Protein AF-0000000080757726 (afdb_homodimer)

Structure (mmCIF, N/CA/C/O backbone):
data_AF-0000000080757726-model_v1
#
loop_
_entity.id
_entity.type
_entity.pdbx_description
1 polymer 'VOC domain-containing protein'
#
loop_
_atom_site.group_PDB
_atom_site.id
_atom_site.type_symbol
_atom_site.label_atom_id
_atom_site.label_alt_id
_atom_site.label_comp_id
_atom_site.label_asym_id
_atom_site.label_entity_id
_atom_site.label_seq_id
_atom_site.pdbx_PDB_ins_code
_atom_site.Cartn_x
_atom_site.Cartn_y
_atom_site.Cartn_z
_atom_site.occupancy
_atom_site.B_iso_or_equiv
_atom_site.auth_seq_id
_atom_site.auth_comp_id
_atom_site.auth_asym_id
_atom_site.auth_atom_id
_atom_site.pdbx_PDB_model_num
ATOM 1 N N . MET A 1 1 ? -7.516 -8.219 -17.938 1 86.5 1 MET A N 1
ATOM 2 C CA . MET A 1 1 ? -7.559 -6.996 -17.141 1 86.5 1 MET A CA 1
ATOM 3 C C . MET A 1 1 ? -6.387 -6.938 -16.172 1 86.5 1 MET A C 1
ATOM 5 O O . MET A 1 1 ? -6.027 -7.953 -15.562 1 86.5 1 MET A O 1
ATOM 9 N N . VAL A 1 2 ? -5.602 -5.812 -16.094 1 96.12 2 VAL A N 1
ATOM 10 C CA . VAL A 1 2 ? -4.434 -5.672 -15.227 1 96.12 2 VAL A CA 1
ATOM 11 C C . VAL A 1 2 ? -4.707 -4.625 -14.156 1 96.12 2 VAL A C 1
ATOM 13 O O . VAL A 1 2 ? -5.609 -3.795 -14.305 1 96.12 2 VAL A O 1
ATOM 16 N N . GLY A 1 3 ? -4.043 -4.715 -13.031 1 97.44 3 GLY A N 1
ATOM 17 C CA . GLY A 1 3 ? -4.203 -3.715 -11.984 1 97.44 3 GLY A CA 1
ATOM 18 C C . GLY A 1 3 ? -3.504 -4.09 -10.688 1 97.44 3 GLY A C 1
ATOM 19 O O . GLY A 1 3 ? -2.988 -5.203 -10.555 1 97.44 3 GLY A O 1
ATOM 20 N N . VAL A 1 4 ? -3.424 -3.105 -9.805 1 98.56 4 VAL A N 1
ATOM 21 C CA . VAL A 1 4 ? -2.859 -3.299 -8.477 1 98.56 4 VAL A CA 1
ATOM 22 C C . VAL A 1 4 ? -3.9 -2.943 -7.414 1 98.56 4 VAL A C 1
ATOM 24 O O . VAL A 1 4 ? -4.625 -1.956 -7.555 1 98.56 4 VAL A O 1
ATOM 27 N N . GLU A 1 5 ? -4.008 -3.74 -6.445 1 98.56 5 GLU A N 1
ATOM 28 C CA . GLU A 1 5 ? -4.844 -3.514 -5.27 1 98.56 5 GLU A CA 1
ATOM 29 C C . GLU A 1 5 ? -4.031 -3.635 -3.984 1 98.56 5 GLU A C 1
ATOM 31 O O . GLU A 1 5 ? -3.211 -4.547 -3.846 1 98.56 5 GLU A O 1
ATOM 36 N N . ILE A 1 6 ? -4.227 -2.695 -3.072 1 98.81 6 ILE A N 1
ATOM 37 C CA . ILE A 1 6 ? -3.535 -2.719 -1.789 1 98.81 6 ILE A CA 1
ATOM 38 C C . ILE A 1 6 ? -4.383 -3.467 -0.761 1 98.81 6 ILE A C 1
ATOM 40 O O . ILE A 1 6 ? -5.488 -3.037 -0.428 1 98.81 6 ILE A O 1
ATOM 44 N N . ASP A 1 7 ? -3.865 -4.555 -0.25 1 98.56 7 ASP A N 1
ATOM 45 C CA . ASP A 1 7 ? -4.59 -5.328 0.752 1 98.56 7 ASP A CA 1
ATOM 46 C C . ASP A 1 7 ? -4.059 -5.043 2.156 1 98.56 7 ASP A C 1
ATOM 48 O O . ASP A 1 7 ? -2.846 -5.016 2.375 1 98.56 7 ASP A O 1
ATOM 52 N N . MET A 1 8 ? -4.926 -4.766 3.033 1 98.06 8 MET A N 1
ATOM 53 C CA . MET A 1 8 ? -4.551 -4.445 4.41 1 98.06 8 MET A CA 1
ATOM 54 C C . MET A 1 8 ? -5.48 -5.133 5.398 1 98.06 8 MET A C 1
ATOM 56 O O . MET A 1 8 ? -6.688 -5.23 5.164 1 98.06 8 MET A O 1
ATOM 60 N N . ILE A 1 9 ? -4.941 -5.559 6.5 1 98.38 9 ILE A N 1
ATOM 61 C CA . ILE A 1 9 ? -5.738 -6.16 7.562 1 98.38 9 ILE A CA 1
ATOM 62 C C . ILE A 1 9 ? -6.07 -5.109 8.617 1 98.38 9 ILE A C 1
ATOM 64 O O . ILE A 1 9 ? -5.199 -4.34 9.039 1 98.38 9 ILE A O 1
ATOM 68 N N . VAL A 1 10 ? -7.305 -5.016 8.984 1 98.31 10 VAL A N 1
ATOM 69 C CA . VAL A 1 10 ? -7.742 -4.113 10.039 1 98.31 10 VAL A CA 1
ATOM 70 C C . VAL A 1 10 ? -8.609 -4.871 11.047 1 98.31 10 VAL A C 1
ATOM 72 O O . VAL A 1 10 ? -9.164 -5.926 10.727 1 98.31 10 VAL A O 1
ATOM 75 N N . ALA A 1 11 ? -8.734 -4.379 12.273 1 97.5 11 ALA A N 1
ATOM 76 C CA . ALA A 1 11 ? -9.539 -5.016 13.32 1 97.5 11 ALA A CA 1
ATOM 77 C C . ALA A 1 11 ? -11.008 -5.098 12.914 1 97.5 11 ALA A C 1
ATOM 79 O O . ALA A 1 11 ? -11.703 -6.047 13.266 1 97.5 11 ALA A O 1
ATOM 80 N N . ASP A 1 12 ? -11.469 -4.078 12.195 1 97.88 12 ASP A N 1
ATOM 81 C CA . ASP A 1 12 ? -12.852 -3.932 11.758 1 97.88 12 ASP A CA 1
ATOM 82 C C . ASP A 1 12 ? -12.945 -3.135 10.461 1 97.88 12 ASP A C 1
ATOM 84 O O . ASP A 1 12 ? -12.867 -1.904 10.477 1 97.88 12 ASP A O 1
ATOM 88 N N . SER A 1 13 ? -13.172 -3.879 9.336 1 98.62 13 SER A N 1
ATOM 89 C CA . SER A 1 13 ? -13.078 -3.254 8.023 1 98.62 13 SER A CA 1
ATOM 90 C C . SER A 1 13 ? -14.211 -2.26 7.797 1 98.62 13 SER A C 1
ATOM 92 O O . SER A 1 13 ? -14.016 -1.218 7.168 1 98.62 13 SER A O 1
ATOM 94 N N . LEU A 1 14 ? -15.359 -2.553 8.266 1 98.31 14 LEU A N 1
ATOM 95 C CA . LEU A 1 14 ? -16.5 -1.656 8.094 1 98.31 14 LEU A CA 1
ATOM 96 C C . LEU A 1 14 ? -16.281 -0.357 8.867 1 98.31 14 LEU A C 1
ATOM 98 O O . LEU A 1 14 ? -16.578 0.727 8.352 1 98.31 14 LEU A O 1
ATOM 102 N N . LYS A 1 15 ? -15.773 -0.424 10.07 1 98.19 15 LYS A N 1
ATOM 103 C CA . LYS A 1 15 ? -15.477 0.776 10.852 1 98.19 15 LYS A CA 1
ATOM 104 C C . LYS A 1 15 ? -14.352 1.585 10.211 1 98.19 15 LYS A C 1
ATOM 106 O O . LYS A 1 15 ? -14.375 2.816 10.242 1 98.19 15 LYS A O 1
ATOM 111 N N . ALA A 1 16 ? -13.359 0.879 9.719 1 98.44 16 ALA A N 1
ATOM 112 C CA . ALA A 1 16 ? -12.281 1.569 9.016 1 98.44 16 ALA A CA 1
ATOM 113 C C . ALA A 1 16 ? -12.82 2.342 7.809 1 98.44 16 ALA A C 1
ATOM 115 O O . ALA A 1 16 ? -12.422 3.486 7.574 1 98.44 16 ALA A O 1
ATOM 116 N N . LEU A 1 17 ? -13.672 1.706 7.047 1 98.38 17 LEU A N 1
ATOM 117 C CA . LEU A 1 17 ? -14.289 2.373 5.906 1 98.38 17 LEU A CA 1
ATOM 118 C C . LEU A 1 17 ? -14.992 3.656 6.344 1 98.38 17 LEU A C 1
ATOM 120 O O . LEU A 1 17 ? -14.82 4.703 5.719 1 98.38 17 LEU A O 1
ATOM 124 N N . GLU A 1 18 ? -15.781 3.578 7.395 1 98.19 18 GLU A N 1
ATOM 125 C CA . GLU A 1 18 ? -16.484 4.746 7.914 1 98.19 18 GLU A CA 1
ATOM 126 C C . GLU A 1 18 ? -15.516 5.871 8.258 1 98.19 18 GLU A C 1
ATOM 128 O O . GLU A 1 18 ? -15.773 7.035 7.949 1 98.19 18 GLU A O 1
ATOM 133 N N . LEU A 1 19 ? -14.469 5.504 8.898 1 98.75 19 LEU A N 1
ATOM 134 C CA . LEU A 1 19 ? -13.453 6.488 9.258 1 98.75 19 LEU A CA 1
ATOM 135 C C . LEU A 1 19 ? -12.875 7.152 8.016 1 98.75 19 LEU A C 1
ATOM 137 O O . LEU A 1 19 ? -12.805 8.383 7.941 1 98.75 19 LEU A O 1
ATOM 141 N N . TYR A 1 20 ? -12.414 6.328 7.039 1 98.69 20 TYR A N 1
ATOM 142 C CA . TYR A 1 20 ? -11.742 6.871 5.863 1 98.69 20 TYR A CA 1
ATOM 143 C C . TYR A 1 20 ? -12.703 7.711 5.027 1 98.69 20 TYR A C 1
ATOM 145 O O . TYR A 1 20 ? -12.289 8.688 4.395 1 98.69 20 TYR A O 1
ATOM 153 N N . GLU A 1 21 ? -14 7.398 5.059 1 98.25 21 GLU A N 1
ATOM 154 C CA . GLU A 1 21 ? -15.008 8.195 4.363 1 98.25 21 GLU A CA 1
ATOM 155 C C . GLU A 1 21 ? -15.133 9.586 4.988 1 98.25 21 GLU A C 1
ATOM 157 O O . GLU A 1 21 ? -15.484 10.547 4.301 1 98.25 21 GLU A O 1
ATOM 162 N N . LYS A 1 22 ? -14.883 9.672 6.25 1 98.31 22 LYS A N 1
ATOM 163 C CA . LYS A 1 22 ? -14.93 10.961 6.934 1 98.31 22 LYS A CA 1
ATOM 164 C C . LYS A 1 22 ? -13.711 11.812 6.586 1 98.31 22 LYS A C 1
ATOM 166 O O . LYS A 1 22 ? -13.773 13.039 6.617 1 98.31 22 LYS A O 1
ATOM 171 N N . ILE A 1 23 ? -12.648 11.195 6.266 1 98.75 23 ILE A N 1
ATOM 172 C CA . ILE A 1 23 ? -11.367 11.891 6.125 1 98.75 23 ILE A CA 1
ATOM 173 C C . ILE A 1 23 ? -11.125 12.227 4.656 1 98.75 23 ILE A C 1
ATOM 175 O O . ILE A 1 23 ? -10.672 13.328 4.332 1 98.75 23 ILE A O 1
ATOM 179 N N . PHE A 1 24 ? -11.391 11.211 3.803 1 98.69 24 PHE A N 1
ATOM 180 C CA . PHE A 1 24 ? -11.023 11.328 2.395 1 98.69 24 PHE A CA 1
ATOM 181 C C . PHE A 1 24 ? -12.266 11.242 1.51 1 98.69 24 PHE A C 1
ATOM 183 O O . PHE A 1 24 ? -13.336 10.844 1.971 1 98.69 24 PHE A O 1
ATOM 190 N N . ASP A 1 25 ? -12.062 11.664 0.251 1 96.25 25 ASP A N 1
ATOM 191 C CA . ASP A 1 25 ? -13.07 11.453 -0.785 1 96.25 25 ASP A CA 1
ATOM 192 C C . ASP A 1 25 ? -12.969 10.047 -1.374 1 96.25 25 ASP A C 1
ATOM 194 O O . ASP A 1 25 ? -12.391 9.859 -2.447 1 96.25 25 ASP A O 1
ATOM 198 N N . ILE A 1 26 ? -13.625 9.18 -0.77 1 95.94 26 ILE A N 1
ATOM 199 C CA . ILE A 1 26 ? -13.523 7.75 -1.05 1 95.94 26 ILE A CA 1
ATOM 200 C C . ILE A 1 26 ? -14.688 7.316 -1.932 1 95.94 26 ILE A C 1
ATOM 202 O O . ILE A 1 26 ? -15.789 7.863 -1.832 1 95.94 26 ILE A O 1
ATOM 206 N N . GLN A 1 27 ? -14.43 6.395 -2.803 1 97.25 27 GLN A N 1
ATOM 207 C CA . GLN A 1 27 ? -15.484 5.676 -3.514 1 97.25 27 GLN A CA 1
ATOM 208 C C . GLN A 1 27 ? -15.594 4.234 -3.027 1 97.25 27 GLN A C 1
ATOM 210 O O . GLN A 1 27 ? -14.664 3.441 -3.203 1 97.25 27 GLN A O 1
ATOM 215 N N . ARG A 1 28 ? -16.734 3.934 -2.518 1 96.94 28 ARG A N 1
ATOM 216 C CA . ARG A 1 28 ? -16.969 2.559 -2.092 1 96.94 28 ARG A CA 1
ATOM 217 C C . ARG A 1 28 ? -17.188 1.644 -3.291 1 96.94 28 ARG A C 1
ATOM 219 O O . ARG A 1 28 ? -17.922 1.993 -4.219 1 96.94 28 ARG A O 1
ATOM 226 N N . VAL A 1 29 ? -16.547 0.527 -3.305 1 96.38 29 VAL A N 1
ATOM 227 C CA . VAL A 1 29 ? -16.703 -0.44 -4.387 1 96.38 29 VAL A CA 1
ATOM 228 C C . VAL A 1 29 ? -17.484 -1.652 -3.887 1 96.38 29 VAL A C 1
ATOM 230 O O . VAL A 1 29 ? -18.453 -2.078 -4.52 1 96.38 29 VAL A O 1
ATOM 233 N N . GLU A 1 30 ? -17.031 -2.217 -2.842 1 95.56 30 GLU A N 1
ATOM 234 C CA . GLU A 1 30 ? -17.656 -3.377 -2.217 1 95.56 30 GLU A CA 1
ATOM 235 C C . GLU A 1 30 ? -17.547 -3.311 -0.696 1 95.56 30 GLU A C 1
ATOM 237 O O . GLU A 1 30 ? -16.562 -2.824 -0.16 1 95.56 30 GLU A O 1
ATOM 242 N N . ALA A 1 31 ? -18.594 -3.818 -0.019 1 95.38 31 ALA A N 1
ATOM 243 C CA . ALA A 1 31 ? -18.594 -4.016 1.428 1 95.38 31 ALA A CA 1
ATOM 244 C C . ALA A 1 31 ? -19.469 -5.191 1.829 1 95.38 31 ALA A C 1
ATOM 246 O O . ALA A 1 31 ? -20.672 -5.199 1.534 1 95.38 31 ALA A O 1
ATOM 247 N N . SER A 1 32 ? -18.875 -6.109 2.453 1 93.69 32 SER A N 1
ATOM 248 C CA . SER A 1 32 ? -19.672 -7.238 2.916 1 93.69 32 SER A CA 1
ATOM 249 C C . SER A 1 32 ? -20.438 -6.891 4.191 1 93.69 32 SER A C 1
ATOM 251 O O . SER A 1 32 ? -20.203 -5.84 4.793 1 93.69 32 SER A O 1
ATOM 253 N N . ASN A 1 33 ? -21.391 -7.664 4.457 1 91.06 33 ASN A N 1
ATOM 254 C CA . ASN A 1 33 ? -22.172 -7.578 5.695 1 91.06 33 ASN A CA 1
ATOM 255 C C . ASN A 1 33 ? -22.219 -8.922 6.418 1 91.06 33 ASN A C 1
ATOM 257 O O . ASN A 1 33 ? -23.25 -9.594 6.41 1 91.06 33 ASN A O 1
ATOM 261 N N . LEU A 1 34 ? -21.109 -9.25 6.969 1 92.69 34 LEU A N 1
ATOM 262 C CA . LEU A 1 34 ? -20.906 -10.508 7.68 1 92.69 34 LEU A CA 1
ATOM 263 C C . LEU A 1 34 ? -20.516 -10.258 9.133 1 92.69 34 LEU A C 1
ATOM 265 O O . LEU A 1 34 ? -20.344 -9.102 9.539 1 92.69 34 LEU A O 1
ATOM 269 N N . PRO A 1 35 ? -20.547 -11.305 9.906 1 93.12 35 PRO A N 1
ATOM 270 C CA . PRO A 1 35 ? -20.078 -11.109 11.273 1 93.12 35 PRO A CA 1
ATOM 271 C C . PRO A 1 35 ? -18.641 -10.57 11.328 1 93.12 35 PRO A C 1
ATOM 273 O O . PRO A 1 35 ? -17.844 -10.844 10.422 1 93.12 35 PRO A O 1
ATOM 276 N N . LYS A 1 36 ? -18.391 -9.836 12.414 1 93.69 36 LYS A N 1
ATOM 277 C CA . LYS A 1 36 ? -17.031 -9.328 12.586 1 93.69 36 LYS A CA 1
ATOM 278 C C . LYS A 1 36 ? -16.016 -10.445 12.453 1 93.69 36 LYS A C 1
ATOM 280 O O . LYS A 1 36 ? -16.203 -11.539 12.984 1 93.69 36 LYS A O 1
ATOM 285 N N . GLY A 1 37 ? -14.969 -10.141 11.805 1 95.62 37 GLY A N 1
ATOM 286 C CA . GLY A 1 37 ? -13.953 -11.156 11.539 1 95.62 37 GLY A CA 1
ATOM 287 C C . GLY A 1 37 ? -14.086 -11.781 10.164 1 95.62 37 GLY A C 1
ATOM 288 O O . GLY A 1 37 ? -13.156 -12.445 9.688 1 95.62 37 GLY A O 1
ATOM 289 N N . GLU A 1 38 ? -15.172 -11.508 9.539 1 94 38 GLU A N 1
ATOM 290 C CA . GLU A 1 38 ? -15.422 -12.141 8.242 1 94 38 GLU A CA 1
ATOM 291 C C . GLU A 1 38 ? -15.711 -11.102 7.168 1 94 38 GLU A C 1
ATOM 293 O O . GLU A 1 38 ? -15.906 -11.445 6 1 94 38 GLU A O 1
ATOM 298 N N . ASN A 1 39 ? -15.633 -9.828 7.543 1 95.94 39 ASN A N 1
ATOM 299 C CA . ASN A 1 39 ? -15.977 -8.773 6.594 1 95.94 39 ASN A CA 1
ATOM 300 C C . ASN A 1 39 ? -14.773 -8.383 5.738 1 95.94 39 ASN A C 1
ATOM 302 O O . ASN A 1 39 ? -13.633 -8.562 6.148 1 95.94 39 ASN A O 1
ATOM 306 N N . GLU A 1 40 ? -15.07 -7.895 4.633 1 96.31 40 GLU A N 1
ATOM 307 C CA . GLU A 1 40 ? -14.109 -7.23 3.754 1 96.31 40 GLU A CA 1
ATOM 308 C C . GLU A 1 40 ? -14.727 -6.008 3.086 1 96.31 40 GLU A C 1
ATOM 310 O O . GLU A 1 40 ? -15.945 -5.949 2.885 1 96.31 40 GLU A O 1
ATOM 315 N N . VAL A 1 41 ? -13.891 -5.07 2.74 1 97.81 41 VAL A N 1
ATOM 316 C CA . VAL A 1 41 ? -14.289 -3.826 2.096 1 97.81 41 VAL A CA 1
ATOM 317 C C . VAL A 1 41 ? -13.305 -3.477 0.983 1 97.81 41 VAL A C 1
ATOM 319 O O . VAL A 1 41 ? -12.094 -3.607 1.159 1 97.81 41 VAL A O 1
ATOM 322 N N . VAL A 1 42 ? -13.836 -3.098 -0.116 1 98.38 42 VAL A N 1
ATOM 323 C CA . VAL A 1 42 ? -13.016 -2.543 -1.188 1 98.38 42 VAL A CA 1
ATOM 324 C C . VAL A 1 42 ? -13.453 -1.109 -1.484 1 98.38 42 VAL A C 1
ATOM 326 O O . VAL A 1 42 ? -14.648 -0.829 -1.588 1 98.38 42 VAL A O 1
ATOM 329 N N . PHE A 1 43 ? -12.5 -0.189 -1.61 1 98.62 43 PHE A N 1
ATOM 330 C CA . PHE A 1 43 ? -12.758 1.191 -1.998 1 98.62 43 PHE A CA 1
ATOM 331 C C . PHE A 1 43 ? -11.617 1.741 -2.848 1 98.62 43 PHE A C 1
ATOM 333 O O . PHE A 1 43 ? -10.562 1.121 -2.949 1 98.62 43 PHE A O 1
ATOM 340 N N . THR A 1 44 ? -11.891 2.836 -3.514 1 98.56 44 THR A N 1
ATOM 341 C CA . THR A 1 44 ? -10.836 3.531 -4.234 1 98.56 44 THR A CA 1
ATOM 342 C C . THR A 1 44 ? -10.617 4.93 -3.664 1 98.56 44 THR A C 1
ATOM 344 O O . THR A 1 44 ? -11.57 5.57 -3.209 1 98.56 44 THR A O 1
ATOM 347 N N . LEU A 1 45 ? -9.445 5.332 -3.58 1 98.5 45 LEU A N 1
ATOM 348 C CA . LEU A 1 45 ? -9.031 6.691 -3.262 1 98.5 45 LEU A CA 1
ATOM 349 C C . LEU A 1 45 ? -8.148 7.262 -4.367 1 98.5 45 LEU A C 1
ATOM 351 O O . LEU A 1 45 ? -7.035 6.777 -4.59 1 98.5 45 LEU A O 1
ATOM 355 N N . TYR A 1 46 ? -8.672 8.211 -5.086 1 97.81 46 TYR A N 1
ATOM 356 C CA . TYR A 1 46 ? -7.988 8.852 -6.207 1 97.81 46 TYR A CA 1
ATOM 357 C C . TYR A 1 46 ? -7.465 7.809 -7.191 1 97.81 46 TYR A C 1
ATOM 359 O O . TYR A 1 46 ? -6.32 7.895 -7.645 1 97.81 46 TYR A O 1
ATOM 367 N N . GLY A 1 47 ? -8.227 6.801 -7.461 1 96.31 47 GLY A N 1
ATOM 368 C CA . GLY A 1 47 ? -7.941 5.828 -8.5 1 96.31 47 GLY A CA 1
ATOM 369 C C . GLY A 1 47 ? -7.199 4.609 -7.992 1 96.31 47 GLY A C 1
ATOM 370 O O . GLY A 1 47 ? -7.059 3.615 -8.703 1 96.31 47 GLY A O 1
ATOM 371 N N . VAL A 1 48 ? -6.691 4.633 -6.836 1 98.31 48 VAL A N 1
ATOM 372 C CA . VAL A 1 48 ? -5.988 3.492 -6.266 1 98.31 48 VAL A CA 1
ATOM 373 C C . VAL A 1 48 ? -6.965 2.615 -5.484 1 98.31 48 VAL A C 1
ATOM 375 O O . VAL A 1 48 ? -7.758 3.119 -4.684 1 98.31 48 VAL A O 1
ATOM 378 N N . ARG A 1 49 ? -6.898 1.326 -5.691 1 98.5 49 ARG A N 1
ATOM 379 C CA . ARG A 1 49 ? -7.836 0.374 -5.109 1 98.5 49 ARG A CA 1
ATOM 380 C C . ARG A 1 49 ? -7.293 -0.206 -3.809 1 98.5 49 ARG A C 1
ATOM 382 O O . ARG A 1 49 ? -6.16 -0.687 -3.764 1 98.5 49 ARG A O 1
ATOM 389 N N . PHE A 1 50 ? -8.086 -0.139 -2.742 1 98.88 50 PHE A N 1
ATOM 390 C CA . PHE A 1 50 ? -7.773 -0.69 -1.43 1 98.88 50 PHE A CA 1
ATOM 391 C C . PHE A 1 50 ? -8.734 -1.814 -1.069 1 98.88 50 PHE A C 1
ATOM 393 O O . PHE A 1 50 ? -9.938 -1.711 -1.318 1 98.88 50 PHE A O 1
ATOM 400 N N . HIS A 1 51 ? -8.195 -2.871 -0.539 1 98.69 51 HIS A N 1
ATOM 401 C CA . HIS A 1 51 ? -8.945 -4.023 -0.055 1 98.69 51 HIS A CA 1
ATOM 402 C C . HIS A 1 51 ? -8.641 -4.301 1.414 1 98.69 51 HIS A C 1
ATOM 404 O O . HIS A 1 51 ? -7.543 -4.75 1.753 1 98.69 51 HIS A O 1
ATOM 410 N N . MET A 1 52 ? -9.633 -4.016 2.268 1 98.62 52 MET A N 1
ATOM 411 C CA . MET A 1 52 ? -9.461 -4.234 3.701 1 98.62 52 MET A CA 1
ATOM 412 C C . MET A 1 52 ? -10.133 -5.531 4.133 1 98.62 52 MET A C 1
ATOM 414 O O . MET A 1 52 ? -11.266 -5.816 3.732 1 98.62 52 MET A O 1
ATOM 418 N N . LEU A 1 53 ? -9.453 -6.262 4.918 1 98.12 53 LEU A N 1
ATOM 419 C CA . LEU A 1 53 ? -9.969 -7.496 5.496 1 98.12 53 LEU A CA 1
ATOM 420 C C . LEU A 1 53 ? -10.016 -7.41 7.02 1 98.12 53 LEU A C 1
ATOM 422 O O . LEU A 1 53 ? -9.086 -6.887 7.641 1 98.12 53 LEU A O 1
ATOM 426 N N . ASP A 1 54 ? -11.086 -7.945 7.598 1 98.12 54 ASP A N 1
ATOM 427 C CA . ASP A 1 54 ? -11.109 -8.094 9.047 1 98.12 54 ASP A CA 1
ATOM 428 C C . ASP A 1 54 ? -9.969 -8.984 9.531 1 98.12 54 ASP A C 1
ATOM 430 O O . ASP A 1 54 ? -9.664 -10 8.906 1 98.12 54 ASP A O 1
ATOM 434 N N . GLU A 1 55 ? -9.391 -8.57 10.656 1 97.94 55 GLU A N 1
ATOM 435 C CA . GLU A 1 55 ? -8.516 -9.523 11.328 1 97.94 55 GLU A CA 1
ATOM 436 C C . GLU A 1 55 ? -9.266 -10.812 11.656 1 97.94 55 GLU A C 1
ATOM 438 O O . GLU A 1 55 ? -10.445 -10.781 11.992 1 97.94 55 GLU A O 1
ATOM 443 N N . ASN A 1 56 ? -8.617 -11.93 11.484 1 97 56 ASN A N 1
ATOM 444 C CA . ASN A 1 56 ? -9.156 -13.258 11.742 1 97 56 ASN A CA 1
ATOM 445 C C . ASN A 1 56 ? -8.062 -14.234 12.164 1 97 56 ASN A C 1
ATOM 447 O O . ASN A 1 56 ? -7.348 -14.773 11.312 1 97 56 ASN A O 1
ATOM 451 N N . PRO A 1 57 ? -7.93 -14.477 13.422 1 93.81 57 PRO A N 1
ATOM 452 C CA . PRO A 1 57 ? -6.863 -15.359 13.898 1 93.81 57 PRO A CA 1
ATOM 453 C C . PRO A 1 57 ? -6.938 -16.75 13.281 1 93.81 57 PRO A C 1
ATOM 455 O O . PRO A 1 57 ? -5.902 -17.391 13.07 1 93.81 57 PRO A O 1
ATOM 458 N N . GLU A 1 58 ? -8.125 -17.266 13.023 1 92.5 58 GLU A N 1
ATOM 459 C CA . GLU A 1 58 ? -8.289 -18.594 12.438 1 92.5 58 GLU A CA 1
ATOM 460 C C . GLU A 1 58 ? -7.605 -18.688 11.078 1 92.5 58 GLU A C 1
ATOM 462 O O . GLU A 1 58 ? -7.113 -19.75 10.703 1 92.5 58 GLU A O 1
ATOM 467 N N . PHE A 1 59 ? -7.527 -17.578 10.367 1 91.31 59 PHE A N 1
ATOM 468 C CA . PHE A 1 59 ? -6.941 -17.562 9.039 1 91.31 59 PHE A CA 1
ATOM 469 C C . PHE A 1 59 ? -5.559 -16.922 9.055 1 91.31 59 PHE A C 1
ATOM 471 O O . PHE A 1 59 ? -4.996 -16.609 8.008 1 91.31 59 PHE A O 1
ATOM 478 N N . GLY A 1 60 ? -5.098 -16.609 10.234 1 92.62 60 GLY A N 1
ATOM 479 C CA . GLY A 1 60 ? -3.777 -16.016 10.375 1 92.62 60 GLY A CA 1
ATOM 480 C C . GLY A 1 60 ? -3.732 -14.562 9.961 1 92.62 60 GLY A C 1
ATOM 481 O O . GLY A 1 60 ? -2.664 -14.031 9.648 1 92.62 60 GLY A O 1
ATOM 482 N N . LEU A 1 61 ? -4.848 -13.922 9.844 1 95.88 61 LEU A N 1
ATOM 483 C CA . LEU A 1 61 ? -4.926 -12.508 9.508 1 95.88 61 LEU A CA 1
ATOM 484 C C . LEU A 1 61 ? -4.828 -11.648 10.766 1 95.88 61 LEU A C 1
ATOM 486 O O . LEU A 1 61 ? -5.785 -11.57 11.547 1 95.88 61 LEU A O 1
ATOM 490 N N . LYS A 1 62 ? -3.699 -11 10.891 1 95.06 62 LYS A N 1
ATOM 491 C CA . LYS A 1 62 ? -3.451 -10.195 12.078 1 95.06 62 LYS A CA 1
ATOM 492 C C . LYS A 1 62 ? -3.414 -8.711 11.75 1 95.06 62 LYS A C 1
ATOM 494 O O . LYS A 1 62 ? -2.754 -8.297 10.789 1 95.06 62 LYS A O 1
ATOM 499 N N . ALA A 1 63 ? -4.191 -7.945 12.492 1 96.06 63 ALA A N 1
ATOM 500 C CA . ALA A 1 63 ? -4.129 -6.492 12.367 1 96.06 63 ALA A CA 1
ATOM 501 C C . ALA A 1 63 ? -2.791 -5.957 12.875 1 96.06 63 ALA A C 1
ATOM 503 O O . ALA A 1 63 ? -2.031 -6.676 13.523 1 96.06 63 ALA A O 1
ATOM 504 N N . PRO A 1 64 ? -2.488 -4.684 12.562 1 95 64 PRO A N 1
ATOM 505 C CA . PRO A 1 64 ? -1.18 -4.141 12.938 1 95 64 PRO A CA 1
ATOM 506 C C . PRO A 1 64 ? -0.96 -4.121 14.445 1 95 64 PRO A C 1
ATOM 508 O O . PRO A 1 64 ? -1.913 -3.951 15.211 1 95 64 PRO A O 1
ATOM 511 N N . ASP A 1 65 ? 0.255 -4.359 14.719 1 86.62 65 ASP A N 1
ATOM 512 C CA . ASP A 1 65 ? 0.749 -4.16 16.078 1 86.62 65 ASP A CA 1
ATOM 513 C C . ASP A 1 65 ? 1.311 -2.754 16.25 1 86.62 65 ASP A C 1
ATOM 515 O O . ASP A 1 65 ? 2.254 -2.361 15.562 1 86.62 65 ASP A O 1
ATOM 519 N N . ARG A 1 66 ? 0.798 -1.978 17.172 1 80.94 66 ARG A N 1
ATOM 520 C CA . ARG A 1 66 ? 1.209 -0.591 17.375 1 80.94 66 ARG A CA 1
ATOM 521 C C . ARG A 1 66 ? 2.682 -0.505 17.766 1 80.94 66 ARG A C 1
ATOM 523 O O . ARG A 1 66 ? 3.342 0.501 17.5 1 80.94 66 ARG A O 1
ATOM 530 N N . ASP A 1 67 ? 3.156 -1.491 18.375 1 83.31 67 ASP A N 1
ATOM 531 C CA . ASP A 1 67 ? 4.543 -1.485 18.844 1 83.31 67 ASP A CA 1
ATOM 532 C C . ASP A 1 67 ? 5.496 -1.862 17.703 1 83.31 67 ASP A C 1
ATOM 534 O O . ASP A 1 67 ? 6.715 -1.72 17.844 1 83.31 67 ASP A O 1
ATOM 538 N N . ARG A 1 68 ? 5.004 -2.328 16.688 1 84.12 68 ARG A N 1
ATOM 539 C CA . ARG A 1 68 ? 5.789 -2.703 15.516 1 84.12 68 ARG A CA 1
ATOM 540 C C . ARG A 1 68 ? 5.145 -2.188 14.234 1 84.12 68 ARG A C 1
ATOM 542 O O . ARG A 1 68 ? 4.562 -2.963 13.469 1 84.12 68 ARG A O 1
ATOM 549 N N . PRO A 1 69 ? 5.398 -0.998 13.961 1 87.12 69 PRO A N 1
ATOM 550 C CA . PRO A 1 69 ? 4.738 -0.395 12.797 1 87.12 69 PRO A CA 1
ATOM 551 C C . PRO A 1 69 ? 5.168 -1.027 11.477 1 87.12 69 PRO A C 1
ATOM 553 O O . PRO A 1 69 ? 6.262 -1.598 11.391 1 87.12 69 PRO A O 1
ATOM 556 N N . ASN A 1 70 ? 4.289 -1 10.539 1 95.12 70 ASN A N 1
ATOM 557 C CA . ASN A 1 70 ? 4.602 -1.43 9.18 1 95.12 70 ASN A CA 1
ATOM 558 C C . ASN A 1 70 ? 5.746 -0.614 8.586 1 95.12 70 ASN A C 1
ATOM 560 O O . ASN A 1 70 ? 6.02 0.501 9.031 1 95.12 70 ASN A O 1
ATOM 564 N N . THR A 1 71 ? 6.367 -1.171 7.641 1 96.75 71 THR A N 1
ATOM 565 C CA . THR A 1 71 ? 7.41 -0.474 6.895 1 96.75 71 THR A CA 1
ATOM 566 C C . THR A 1 71 ? 6.855 0.104 5.598 1 96.75 71 THR A C 1
ATOM 568 O O . THR A 1 71 ? 7.613 0.46 4.695 1 96.75 71 THR A O 1
ATOM 571 N N . ILE A 1 72 ? 5.539 0.077 5.445 1 97.62 72 ILE A N 1
ATOM 572 C CA . ILE A 1 72 ? 4.758 0.638 4.348 1 97.62 72 ILE A CA 1
ATOM 573 C C . ILE A 1 72 ? 3.797 1.693 4.887 1 97.62 72 ILE A C 1
ATOM 575 O O . ILE A 1 72 ? 3.184 1.505 5.941 1 97.62 72 ILE A O 1
ATOM 579 N N . TRP A 1 73 ? 3.697 2.875 4.219 1 97.94 73 TRP A N 1
ATOM 580 C CA . TRP A 1 73 ? 2.664 3.857 4.523 1 97.94 73 TRP A CA 1
ATOM 581 C C . TRP A 1 73 ? 2.148 4.516 3.248 1 97.94 73 TRP A C 1
ATOM 583 O O . TRP A 1 73 ? 2.619 4.215 2.148 1 97.94 73 TRP A O 1
ATOM 593 N N . PHE A 1 74 ? 1.121 5.352 3.367 1 98.62 74 PHE A N 1
ATOM 594 C CA . PHE A 1 74 ? 0.461 5.934 2.205 1 98.62 74 PHE A CA 1
ATOM 595 C C . PHE A 1 74 ? 0.641 7.445 2.178 1 98.62 74 PHE A C 1
ATOM 597 O O . PHE A 1 74 ? 0.284 8.133 3.135 1 98.62 74 PHE A O 1
ATOM 604 N N . ASN A 1 75 ? 1.191 7.969 1.125 1 98.56 75 ASN A N 1
ATOM 605 C CA . ASN A 1 75 ? 1.186 9.398 0.818 1 98.56 75 ASN A CA 1
ATOM 606 C C . ASN A 1 75 ? -0.054 9.789 0.022 1 98.56 75 ASN A C 1
ATOM 608 O O . ASN A 1 75 ? -0.298 9.258 -1.062 1 98.56 75 ASN A O 1
ATOM 612 N N . VAL A 1 76 ? -0.783 10.664 0.544 1 98.81 76 VAL A N 1
ATOM 613 C CA . VAL A 1 76 ? -1.983 11.117 -0.153 1 98.81 76 VAL A CA 1
ATOM 614 C C . VAL A 1 76 ? -1.885 12.609 -0.441 1 98.81 76 VAL A C 1
ATOM 616 O O . VAL A 1 76 ? -1.802 13.422 0.484 1 98.81 76 V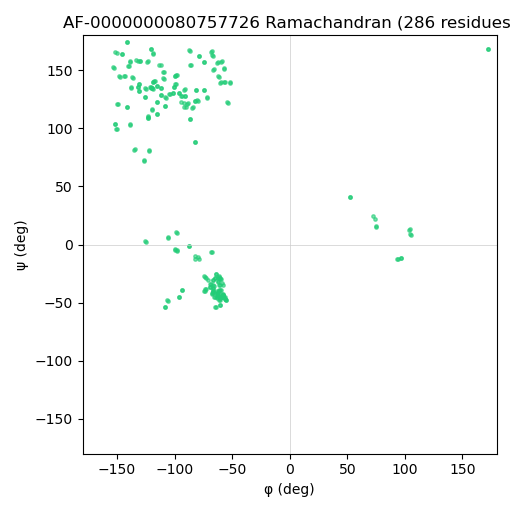AL A O 1
ATOM 619 N N . SER A 1 77 ? -1.847 12.984 -1.675 1 98.38 77 SER A N 1
ATOM 620 C CA . SER A 1 77 ? -1.966 14.383 -2.084 1 98.38 77 SER A CA 1
ATOM 621 C C . SER A 1 77 ? -3.422 14.828 -2.094 1 98.38 77 SER A C 1
ATOM 623 O O . SER A 1 77 ? -4.262 14.227 -2.764 1 98.38 77 SER A O 1
ATOM 625 N N . VAL A 1 78 ? -3.67 15.859 -1.371 1 98.56 78 VAL A N 1
ATOM 626 C CA . VAL A 1 78 ? -5.051 16.297 -1.19 1 98.56 78 VAL A CA 1
ATOM 627 C C . VAL A 1 78 ? -5.195 17.75 -1.625 1 98.56 78 VAL A C 1
ATOM 629 O O . VAL A 1 78 ? -4.207 18.484 -1.669 1 98.56 78 VAL A O 1
ATOM 632 N N . PRO A 1 79 ? -6.43 18.203 -1.979 1 97.38 79 PRO A N 1
ATOM 633 C CA . PRO A 1 79 ? -6.633 19.578 -2.416 1 97.38 79 PRO A CA 1
ATOM 634 C C . PRO A 1 79 ? -6.441 20.594 -1.284 1 97.38 79 PRO A C 1
ATOM 636 O O . PRO A 1 79 ? -5.984 21.703 -1.521 1 97.38 79 PRO A O 1
ATOM 639 N N . ASP A 1 80 ? -6.793 20.25 -0.093 1 97.69 80 ASP A N 1
ATOM 640 C CA . ASP A 1 80 ? -6.715 21.109 1.087 1 97.69 80 ASP A CA 1
ATOM 641 C C . ASP A 1 80 ? -6.215 20.328 2.299 1 97.69 80 ASP A C 1
ATOM 643 O O . ASP A 1 80 ? -6.988 19.625 2.947 1 97.69 80 ASP A O 1
ATOM 647 N N . ILE A 1 81 ? -4.973 20.516 2.648 1 98.38 81 ILE A N 1
ATOM 648 C CA . ILE A 1 81 ? -4.312 19.703 3.66 1 98.38 81 ILE A CA 1
ATOM 649 C C . ILE A 1 81 ? -4.84 20.062 5.047 1 98.38 81 ILE A C 1
ATOM 651 O O . ILE A 1 81 ? -4.984 19.203 5.914 1 98.38 81 ILE A O 1
ATOM 655 N N . LYS A 1 82 ? -5.098 21.297 5.328 1 97.81 82 LYS A N 1
ATOM 656 C CA . LYS A 1 82 ? -5.617 21.719 6.625 1 97.81 82 LYS A CA 1
ATOM 657 C C . LYS A 1 82 ? -6.988 21.094 6.898 1 97.81 82 LYS A C 1
ATOM 659 O O . LYS A 1 82 ? -7.238 20.594 7.992 1 97.81 82 LYS A O 1
ATOM 664 N N . GLU A 1 83 ? -7.766 21.141 5.891 1 98.31 83 GLU A N 1
ATOM 665 C CA . GLU A 1 83 ? -9.102 20.562 6.023 1 98.31 83 GLU A CA 1
ATOM 666 C C . GLU A 1 83 ? -9.023 19.062 6.258 1 98.31 83 GLU A C 1
ATOM 668 O O . GLU A 1 83 ? -9.648 18.531 7.18 1 98.31 83 GLU A O 1
ATOM 673 N N . THR A 1 84 ? -8.328 18.328 5.383 1 98.75 84 THR A N 1
ATOM 674 C CA . THR A 1 84 ? -8.219 16.875 5.488 1 98.75 84 THR A CA 1
ATOM 675 C C . THR A 1 84 ? -7.621 16.484 6.832 1 98.75 84 THR A C 1
ATOM 677 O O . THR A 1 84 ? -8.109 15.555 7.48 1 98.75 84 THR A O 1
ATOM 680 N N . PHE A 1 85 ? -6.598 17.203 7.211 1 98.81 85 PHE A N 1
ATOM 681 C CA . PHE A 1 85 ? -5.941 16.906 8.484 1 98.81 85 PHE A CA 1
ATOM 682 C C . PHE A 1 85 ? -6.898 17.125 9.648 1 98.81 85 PHE A C 1
ATOM 684 O O . PHE A 1 85 ? -6.977 16.312 10.562 1 98.81 85 PHE A O 1
ATOM 691 N N . SER A 1 86 ? -7.582 18.203 9.617 1 98.69 86 SER A N 1
ATOM 692 C CA . SER A 1 86 ? -8.562 18.5 10.664 1 98.69 86 SER A CA 1
ATOM 693 C C . SER A 1 86 ? -9.617 17.406 10.75 1 98.69 86 SER A C 1
ATOM 695 O O . SER A 1 86 ? -10 17 11.852 1 98.69 86 SER A O 1
ATOM 697 N N . LYS A 1 87 ? -10.102 16.938 9.656 1 98.81 87 LYS A N 1
ATOM 698 C CA . LYS A 1 87 ? -11.07 15.852 9.633 1 98.81 87 LYS A CA 1
ATOM 699 C C . LYS A 1 87 ? -10.5 14.609 10.312 1 98.81 87 LYS A C 1
ATOM 701 O O . LYS A 1 87 ? -11.195 13.953 11.094 1 98.81 87 LYS A O 1
ATOM 706 N N . ALA A 1 88 ? -9.242 14.266 10 1 98.81 88 ALA A N 1
ATOM 707 C CA . ALA A 1 88 ? -8.594 13.086 10.57 1 98.81 88 ALA A CA 1
ATOM 708 C C . ALA A 1 88 ? -8.508 13.18 12.086 1 98.81 88 ALA A C 1
ATOM 710 O O . ALA A 1 88 ? -8.883 12.25 12.805 1 98.81 88 ALA A O 1
ATOM 711 N N . ILE A 1 89 ? -8.039 14.359 12.539 1 98.69 89 ILE A N 1
ATOM 712 C CA . ILE A 1 89 ? -7.844 14.555 13.977 1 98.69 89 ILE A CA 1
ATOM 713 C C . ILE A 1 89 ? -9.195 14.562 14.688 1 98.69 89 ILE A C 1
ATOM 715 O O . ILE A 1 89 ? -9.359 13.922 15.727 1 98.69 89 ILE A O 1
ATOM 719 N N . ASN A 1 90 ? -10.164 15.219 14.117 1 98.44 90 ASN A N 1
ATOM 720 C CA . ASN A 1 90 ? -11.508 15.273 14.688 1 98.44 90 ASN A CA 1
ATOM 721 C C . ASN A 1 90 ? -12.156 13.891 14.719 1 98.44 90 ASN A C 1
ATOM 723 O O . ASN A 1 90 ? -13.031 13.633 15.547 1 98.44 90 ASN A O 1
ATOM 727 N N . ALA A 1 91 ? -11.719 13.023 13.836 1 98.56 91 ALA A N 1
ATOM 728 C CA . ALA A 1 91 ? -12.289 11.68 13.742 1 98.56 91 ALA A CA 1
ATOM 729 C C . ALA A 1 91 ? -11.57 10.719 14.695 1 98.56 91 ALA A C 1
ATOM 731 O O . ALA A 1 91 ? -11.891 9.531 14.742 1 98.56 91 ALA A O 1
ATOM 732 N N . GLY A 1 92 ? -10.594 11.211 15.398 1 98 92 GLY A N 1
ATOM 733 C CA . GLY A 1 92 ? -9.977 10.398 16.438 1 98 92 GLY A CA 1
ATOM 734 C C . GLY A 1 92 ? -8.617 9.852 16.047 1 98 92 GLY A C 1
ATOM 735 O O . GLY A 1 92 ? -8.055 9.016 16.75 1 98 92 GLY A O 1
ATOM 736 N N . CYS A 1 93 ? -8.055 10.273 14.953 1 98.5 93 CYS A N 1
ATOM 737 C CA . CYS A 1 93 ? -6.703 9.859 14.57 1 98.5 93 CYS A CA 1
ATOM 738 C C . CYS A 1 93 ? -5.66 10.57 15.43 1 98.5 93 CYS A C 1
ATOM 740 O O . CYS A 1 93 ? -5.941 11.602 16.031 1 98.5 93 CYS A O 1
ATOM 742 N N . THR A 1 94 ? -4.48 9.938 15.508 1 98 94 THR A N 1
ATOM 743 C CA . THR A 1 94 ? -3.383 10.469 16.297 1 98 94 THR A CA 1
ATOM 744 C C . THR A 1 94 ? -2.49 11.375 15.461 1 98 94 THR A C 1
ATOM 746 O O . THR A 1 94 ? -2.035 10.977 14.383 1 98 94 THR A O 1
ATOM 749 N N . GLU A 1 95 ? -2.283 12.531 15.984 1 98.38 95 GLU A N 1
ATOM 750 C CA . GLU A 1 95 ? -1.36 13.453 15.328 1 98.38 95 GLU A CA 1
ATOM 751 C C . GLU A 1 95 ? 0.085 12.992 15.477 1 98.38 95 GLU A C 1
ATOM 753 O O . GLU A 1 95 ? 0.533 12.695 16.594 1 98.38 95 GLU A O 1
ATOM 758 N N . ILE A 1 96 ? 0.771 12.867 14.438 1 97.62 96 ILE A N 1
ATOM 759 C CA . ILE A 1 96 ? 2.199 12.578 14.453 1 97.62 96 ILE A CA 1
ATOM 760 C C . ILE A 1 96 ? 2.988 13.828 14.086 1 97.62 96 ILE A C 1
ATOM 762 O O . ILE A 1 96 ? 3.979 14.164 14.734 1 97.62 96 ILE A O 1
ATOM 766 N N . GLN A 1 97 ? 2.604 14.492 13.031 1 98.06 97 GLN A N 1
ATOM 767 C CA . GLN A 1 97 ? 3.162 15.766 12.57 1 98.06 97 GLN A CA 1
ATOM 768 C C . GLN A 1 97 ? 2.068 16.688 12.031 1 98.06 97 GLN A C 1
ATOM 770 O O . GLN A 1 97 ? 1.389 16.344 11.062 1 98.06 97 GLN A O 1
ATOM 775 N N . PRO A 1 98 ? 1.908 17.797 12.641 1 97.62 98 PRO A N 1
ATOM 776 C CA . PRO A 1 98 ? 0.88 18.719 12.141 1 97.62 98 PRO A CA 1
ATOM 777 C C . PRO A 1 98 ? 1.208 19.281 10.758 1 97.62 98 PRO A C 1
ATOM 779 O O . PRO A 1 98 ? 2.354 19.188 10.305 1 97.62 98 PRO A O 1
ATOM 782 N N . ALA A 1 99 ? 0.175 19.812 10.109 1 96.81 99 ALA A N 1
ATOM 783 C CA . ALA A 1 99 ? 0.384 20.406 8.805 1 96.81 99 ALA A CA 1
ATOM 784 C C . ALA A 1 99 ? 1.486 21.469 8.852 1 96.81 99 ALA A C 1
ATOM 786 O O . ALA A 1 99 ? 1.418 22.406 9.648 1 96.81 99 ALA A O 1
ATOM 787 N N . THR A 1 100 ? 2.447 21.25 8.055 1 96.94 100 THR A N 1
ATOM 788 C CA . THR A 1 100 ? 3.635 22.109 8.039 1 96.94 100 THR A CA 1
ATOM 789 C C . 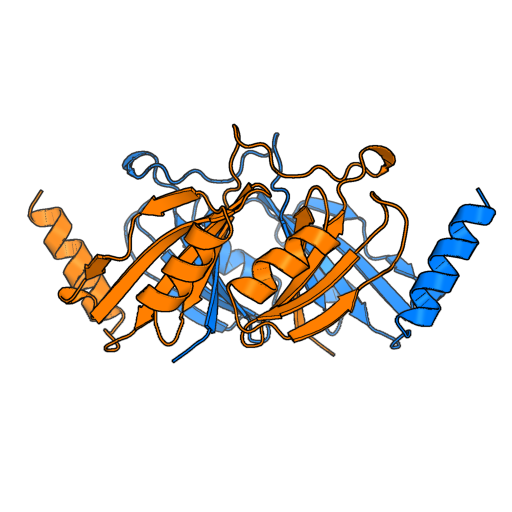THR A 1 100 ? 3.977 22.531 6.617 1 96.94 100 THR A C 1
ATOM 791 O O . THR A 1 100 ? 4.039 21.703 5.711 1 96.94 100 THR A O 1
ATOM 794 N N . GLU A 1 101 ? 4.211 23.781 6.465 1 95.69 101 GLU A N 1
ATOM 795 C CA . GLU A 1 101 ? 4.578 24.297 5.148 1 95.69 101 GLU A CA 1
ATOM 796 C C . GLU A 1 101 ? 6.062 24.078 4.867 1 95.69 101 GLU A C 1
ATOM 798 O O . GLU A 1 101 ? 6.906 24.297 5.738 1 95.69 101 GLU A O 1
ATOM 803 N N . MET A 1 102 ? 6.32 23.578 3.697 1 94.06 102 MET A N 1
ATOM 804 C CA . MET A 1 102 ? 7.688 23.438 3.199 1 94.06 102 MET A CA 1
ATOM 805 C C . MET A 1 102 ? 7.871 24.188 1.886 1 94.06 102 MET A C 1
ATOM 807 O O . MET A 1 102 ? 7.93 23.578 0.818 1 94.06 102 MET A O 1
ATOM 811 N N . PRO A 1 103 ? 8.062 25.422 1.958 1 91.25 103 PRO A N 1
ATOM 812 C CA . PRO A 1 103 ? 8.07 26.266 0.76 1 91.25 103 PRO A CA 1
ATOM 813 C C . PRO A 1 103 ? 9.172 25.875 -0.227 1 91.25 103 PRO A C 1
ATOM 815 O O . PRO A 1 103 ? 8.961 25.953 -1.441 1 91.25 103 PRO A O 1
ATOM 818 N N . ASP A 1 104 ? 10.305 25.547 0.251 1 89.62 104 ASP A N 1
ATOM 819 C CA . ASP A 1 104 ? 11.406 25.188 -0.627 1 89.62 104 ASP A CA 1
ATOM 820 C C . ASP A 1 104 ? 11.062 23.953 -1.466 1 89.62 104 ASP A C 1
ATOM 822 O O . ASP A 1 104 ? 11.539 23.812 -2.594 1 89.62 104 ASP A O 1
ATOM 826 N N . TYR A 1 105 ? 10.227 23.188 -0.92 1 90.94 105 TYR A N 1
ATOM 827 C CA . TYR A 1 105 ? 9.844 21.969 -1.623 1 90.94 105 TYR A CA 1
ATOM 828 C C . TYR A 1 105 ? 8.516 22.141 -2.344 1 90.94 105 TYR A C 1
ATOM 830 O O . TYR A 1 105 ? 8.039 21.234 -3.02 1 90.94 105 TYR A O 1
ATOM 838 N N . GLY A 1 106 ? 7.898 23.281 -2.146 1 92.5 106 GLY A N 1
ATOM 839 C CA . GLY A 1 106 ? 6.68 23.609 -2.865 1 92.5 106 GLY A CA 1
ATOM 840 C C . GLY A 1 106 ? 5.465 22.844 -2.367 1 92.5 106 GLY A C 1
ATOM 841 O O . GLY A 1 106 ? 4.543 22.562 -3.135 1 92.5 106 GLY A O 1
ATOM 842 N N . LEU A 1 107 ? 5.523 22.375 -1.157 1 95.44 107 LEU A N 1
ATOM 843 C CA . LEU A 1 107 ? 4.379 21.625 -0.657 1 95.44 107 LEU A CA 1
ATOM 844 C C . LEU A 1 107 ? 4.246 21.781 0.854 1 95.44 107 LEU A C 1
ATOM 846 O O . LEU A 1 107 ? 5.109 22.375 1.5 1 95.44 107 LEU A O 1
ATOM 850 N N . SER A 1 108 ? 3.131 21.422 1.385 1 97.19 108 SER A N 1
ATOM 851 C CA . SER A 1 108 ? 2.898 21.188 2.809 1 97.19 108 SER A CA 1
ATOM 852 C C . SER A 1 108 ? 2.713 19.703 3.111 1 97.19 108 SER A C 1
ATOM 854 O O . SER A 1 108 ? 2.232 18.953 2.266 1 97.19 108 SER A O 1
ATOM 856 N N . ASN A 1 109 ? 3.123 19.359 4.266 1 98.06 109 ASN A N 1
ATOM 857 C CA . ASN A 1 109 ? 2.93 17.953 4.645 1 98.06 109 ASN A CA 1
ATOM 858 C C . ASN A 1 109 ? 2.352 17.828 6.051 1 98.06 109 ASN A C 1
ATOM 860 O O . ASN A 1 109 ? 2.377 18.797 6.824 1 98.06 109 ASN A O 1
ATOM 864 N N . ALA A 1 110 ? 1.744 16.719 6.375 1 98.69 110 ALA A N 1
ATOM 865 C CA . ALA A 1 110 ? 1.232 16.312 7.684 1 98.69 110 ALA A CA 1
ATOM 866 C C . ALA A 1 110 ? 1.197 14.789 7.805 1 98.69 110 ALA A C 1
ATOM 868 O O . ALA A 1 110 ? 1.127 14.078 6.801 1 98.69 110 ALA A O 1
ATOM 869 N N . ILE A 1 111 ? 1.309 14.312 9.016 1 98.69 111 ILE A N 1
ATOM 870 C CA . ILE A 1 111 ? 1.262 12.867 9.242 1 98.69 111 ILE A CA 1
ATOM 871 C C . ILE A 1 111 ? 0.292 12.555 10.383 1 98.69 111 ILE A C 1
ATOM 873 O O . ILE A 1 111 ? 0.285 13.242 11.406 1 98.69 111 ILE A O 1
ATOM 877 N N . PHE A 1 112 ? -0.509 11.594 10.203 1 98.56 112 PHE A N 1
ATOM 878 C CA . PHE A 1 112 ? -1.334 11.062 11.281 1 98.56 112 PHE A CA 1
ATOM 879 C C . PHE A 1 112 ? -1.393 9.539 11.227 1 98.56 112 PHE A C 1
ATOM 881 O O . PHE A 1 112 ? -1.081 8.938 10.195 1 98.56 112 PHE A O 1
ATOM 888 N N . ALA A 1 113 ? -1.703 8.93 12.352 1 97.94 113 ALA A N 1
ATOM 889 C CA . ALA A 1 113 ? -1.967 7.492 12.445 1 97.94 113 ALA A CA 1
ATOM 890 C C . ALA A 1 113 ? -3.434 7.227 12.773 1 97.94 113 ALA A C 1
ATOM 892 O O . ALA A 1 113 ? -4.027 7.914 13.609 1 97.94 113 ALA A O 1
ATOM 893 N N . ASP A 1 114 ? -3.988 6.32 12.07 1 97.81 114 ASP A N 1
ATOM 894 C CA . ASP A 1 114 ? -5.383 6 12.352 1 97.81 114 ASP A CA 1
ATOM 895 C C . ASP A 1 114 ? -5.488 4.953 13.461 1 97.81 114 ASP A C 1
ATOM 897 O O . ASP A 1 114 ? -4.484 4.371 13.875 1 97.81 114 ASP A O 1
ATOM 901 N N . PRO A 1 115 ? -6.684 4.773 14.016 1 96.94 115 PRO A N 1
ATOM 902 C CA . PRO A 1 115 ? -6.848 3.838 15.133 1 96.94 115 PRO A CA 1
ATOM 903 C C . PRO A 1 115 ? -6.645 2.383 14.719 1 96.94 115 PRO A C 1
ATOM 905 O O . PRO A 1 115 ? -6.609 1.493 15.578 1 96.94 115 PRO A O 1
ATOM 908 N N . PHE A 1 116 ? -6.48 2.074 13.492 1 97.31 116 PHE A N 1
ATOM 909 C CA . PHE A 1 116 ? -6.332 0.712 12.992 1 97.31 116 PHE A CA 1
ATOM 910 C C . PHE A 1 116 ? -4.859 0.368 12.789 1 97.31 116 PHE A C 1
ATOM 912 O O . PHE A 1 116 ? -4.527 -0.748 12.383 1 97.31 116 PHE A O 1
ATOM 919 N N . GLY A 1 117 ? -3.99 1.345 12.984 1 96.38 117 GLY A N 1
ATOM 920 C CA . GLY A 1 117 ? -2.562 1.067 13.016 1 96.38 117 GLY A CA 1
ATOM 921 C C . GLY A 1 117 ? -1.843 1.482 11.75 1 96.38 117 GLY A C 1
ATOM 922 O O . GLY A 1 117 ? -0.682 1.122 11.539 1 96.38 117 GLY A O 1
ATOM 923 N N . TYR A 1 118 ? -2.463 2.238 10.906 1 97.81 118 TYR A N 1
ATOM 924 C CA . TYR A 1 118 ? -1.852 2.648 9.648 1 97.81 118 TYR A CA 1
ATOM 925 C C . TYR A 1 118 ? -1.503 4.133 9.672 1 97.81 118 TYR A C 1
ATOM 927 O O . TYR A 1 118 ? -2.242 4.941 10.234 1 97.81 118 TYR A O 1
ATOM 935 N N . GLN A 1 119 ? -0.387 4.43 9.062 1 97.5 119 GLN A N 1
ATOM 936 C CA . GLN A 1 119 ? 0.113 5.797 8.977 1 97.5 119 GLN A CA 1
ATOM 937 C C . GLN A 1 119 ? -0.222 6.418 7.621 1 97.5 119 GLN A C 1
ATOM 939 O O . GLN A 1 119 ? -0.089 5.766 6.582 1 97.5 119 GLN A O 1
ATOM 944 N N . TRP A 1 120 ? -0.618 7.637 7.66 1 98.69 120 TRP A N 1
ATOM 945 C CA . TRP A 1 120 ? -0.959 8.422 6.477 1 98.69 120 TRP A CA 1
ATOM 946 C C . TRP A 1 120 ? -0.166 9.727 6.441 1 98.69 120 TRP A C 1
ATOM 948 O O . TRP A 1 120 ? -0.117 10.453 7.43 1 98.69 120 TRP A O 1
ATOM 958 N N . MET A 1 121 ? 0.45 9.914 5.375 1 98.69 121 MET A N 1
ATOM 959 C CA . MET A 1 121 ? 1.116 11.188 5.129 1 98.69 121 MET A CA 1
ATOM 960 C C . MET A 1 121 ? 0.369 12 4.078 1 98.69 121 MET A C 1
ATOM 962 O O . MET A 1 121 ? 0.117 11.516 2.975 1 98.69 121 MET A O 1
ATOM 966 N N . LEU A 1 122 ? 0.031 13.211 4.43 1 98.75 122 LEU A N 1
ATOM 967 C CA . LEU A 1 122 ? -0.675 14.109 3.521 1 98.75 122 LEU A CA 1
ATOM 968 C C . LEU A 1 122 ? 0.295 15.07 2.842 1 98.75 122 LEU A C 1
ATOM 970 O O . LEU A 1 122 ? 1.256 15.531 3.463 1 98.75 122 LEU A O 1
ATOM 974 N N . HIS A 1 123 ? -0.039 15.359 1.642 1 98.12 123 HIS A N 1
ATOM 975 C CA . HIS A 1 123 ? 0.626 16.438 0.909 1 98.12 123 HIS A CA 1
ATOM 976 C C . HIS A 1 123 ? -0.388 17.375 0.268 1 98.12 123 HIS A C 1
ATOM 978 O O . HIS A 1 123 ? -1.426 16.938 -0.229 1 98.12 123 HIS A O 1
ATOM 984 N N . GLN A 1 124 ? -0.144 18.609 0.339 1 98.06 124 GLN A N 1
ATOM 985 C CA . GLN A 1 124 ? -0.755 19.578 -0.565 1 98.06 124 GLN A CA 1
ATOM 986 C C . GLN A 1 124 ? 0.296 20.234 -1.449 1 98.06 124 GLN A C 1
ATOM 988 O O . GLN A 1 124 ? 1.142 20.984 -0.959 1 98.06 124 GLN A O 1
ATOM 993 N N . ILE A 1 125 ? 0.236 19.953 -2.705 1 95.19 125 ILE A N 1
ATOM 994 C CA . ILE A 1 125 ? 1.235 20.438 -3.648 1 95.19 125 ILE A CA 1
ATOM 995 C C . ILE A 1 125 ? 0.865 21.844 -4.105 1 95.19 125 ILE A C 1
ATOM 997 O O . ILE A 1 125 ? -0.226 22.062 -4.633 1 95.19 125 ILE A O 1
ATOM 1001 N N . GLN A 1 126 ? 1.701 22.781 -3.807 1 92.81 126 GLN A N 1
ATOM 1002 C CA . GLN A 1 126 ? 1.494 24.156 -4.238 1 92.81 126 GLN A CA 1
ATOM 1003 C C . GLN A 1 126 ? 2.213 24.438 -5.555 1 92.81 126 GLN A C 1
ATOM 1005 O O . GLN A 1 126 ? 1.697 25.156 -6.406 1 92.81 126 GLN A O 1
ATOM 1010 N N . ARG A 1 127 ? 3.338 23.891 -5.633 1 89.5 127 ARG A N 1
ATOM 1011 C CA . ARG A 1 127 ? 4.141 23.984 -6.848 1 89.5 127 ARG A CA 1
ATOM 1012 C C . ARG A 1 127 ? 4.98 22.719 -7.043 1 89.5 127 ARG A C 1
ATOM 1014 O O . ARG A 1 127 ? 5.496 22.156 -6.078 1 89.5 127 ARG A O 1
ATOM 1021 N N . GLU A 1 128 ? 5.086 22.406 -8.305 1 86.94 128 GLU A N 1
ATOM 1022 C CA . GLU A 1 128 ? 5.914 21.234 -8.594 1 86.94 128 GLU A CA 1
ATOM 1023 C C . GLU A 1 128 ? 7.395 21.609 -8.625 1 86.94 128 GLU A C 1
ATOM 1025 O O . GLU A 1 128 ? 7.785 22.562 -9.289 1 86.94 128 GLU A O 1
ATOM 1030 N N . VAL A 1 129 ? 8.117 20.922 -7.812 1 87.56 129 VAL A N 1
ATOM 1031 C CA . VAL A 1 129 ? 9.57 21.062 -7.809 1 87.56 129 VAL A CA 1
ATOM 1032 C C . VAL A 1 129 ? 10.203 19.844 -8.484 1 87.56 129 VAL A C 1
ATOM 1034 O O . VAL A 1 129 ? 9.844 18.703 -8.188 1 87.56 129 VAL A O 1
ATOM 1037 N N . SER A 1 130 ? 11.117 20.109 -9.445 1 85.31 130 SER A N 1
ATOM 1038 C CA . SER A 1 130 ? 11.719 19.016 -10.219 1 85.31 130 SER A CA 1
ATOM 1039 C C . SER A 1 130 ? 12.516 18.078 -9.32 1 85.31 130 SER A C 1
ATOM 1041 O O . SER A 1 130 ? 12.922 18.453 -8.219 1 85.31 130 SER A O 1
ATOM 1043 N N . PHE A 1 131 ? 12.656 16.922 -9.812 1 85.19 131 PHE A N 1
ATOM 1044 C CA . PHE A 1 131 ? 13.461 15.93 -9.102 1 85.19 131 PHE A CA 1
ATOM 1045 C C . PHE A 1 131 ? 14.867 16.453 -8.859 1 85.19 131 PHE A C 1
ATOM 1047 O O . PHE A 1 131 ? 15.406 16.328 -7.754 1 85.19 131 PHE A O 1
ATOM 1054 N N . GLU A 1 132 ? 15.406 16.984 -9.891 1 83 132 GLU A N 1
ATOM 1055 C CA . GLU A 1 132 ? 16.766 17.516 -9.805 1 83 132 GLU A CA 1
ATOM 1056 C C . GLU A 1 132 ? 16.875 18.609 -8.734 1 83 132 GLU A C 1
ATOM 1058 O O . GLU A 1 132 ? 17.844 18.656 -7.984 1 83 132 GLU A O 1
ATOM 1063 N N . GLU A 1 133 ? 15.906 19.438 -8.727 1 86.38 133 GLU A N 1
ATOM 1064 C CA . GLU A 1 133 ? 15.906 20.5 -7.727 1 86.38 133 GLU A CA 1
ATOM 1065 C C . GLU A 1 133 ? 15.734 19.938 -6.32 1 86.38 133 GLU A C 1
ATOM 1067 O O . GLU A 1 133 ? 16.344 20.438 -5.371 1 86.38 133 GLU A O 1
ATOM 1072 N N . ARG A 1 134 ? 14.945 18.953 -6.133 1 84.44 134 ARG A N 1
ATOM 1073 C CA . ARG A 1 134 ? 14.758 18.312 -4.832 1 84.44 134 ARG A CA 1
ATOM 1074 C C . ARG A 1 134 ? 16.047 17.688 -4.328 1 84.44 134 ARG A C 1
ATOM 1076 O O . ARG A 1 134 ? 16.375 17.781 -3.139 1 84.44 134 ARG A O 1
ATOM 1083 N N . ILE A 1 135 ? 16.75 17.062 -5.223 1 81.56 135 ILE A N 1
ATOM 1084 C CA . ILE A 1 135 ? 18.031 16.469 -4.867 1 81.56 135 ILE A CA 1
ATOM 1085 C C . ILE A 1 135 ? 19.016 17.547 -4.43 1 81.56 135 ILE A C 1
ATOM 1087 O O . ILE A 1 135 ? 19.75 17.375 -3.453 1 81.56 135 ILE A O 1
ATOM 1091 N N . ARG A 1 136 ? 18.984 18.609 -5.176 1 83.38 136 ARG A N 1
ATOM 1092 C CA . ARG A 1 136 ? 19.859 19.734 -4.84 1 83.38 136 ARG A CA 1
ATOM 1093 C C . ARG A 1 136 ? 19.547 20.266 -3.451 1 83.38 136 ARG A C 1
ATOM 1095 O O . ARG A 1 136 ? 20.469 20.531 -2.656 1 83.38 136 ARG A O 1
ATOM 1102 N N . LEU A 1 137 ? 18.297 20.438 -3.184 1 83.06 137 LEU A N 1
ATOM 1103 C CA . LEU A 1 137 ? 17.875 20.922 -1.876 1 83.06 137 LEU A CA 1
ATOM 1104 C C . LEU A 1 137 ? 18.312 19.984 -0.77 1 83.06 137 LEU A C 1
ATOM 1106 O O . LEU A 1 137 ? 18.75 20.422 0.301 1 83.06 137 LEU A O 1
ATOM 1110 N N . TRP A 1 138 ? 18.234 18.719 -1.02 1 79.38 138 TRP A N 1
ATOM 1111 C CA . TRP A 1 138 ? 18.656 17.703 -0.06 1 79.38 138 TRP A CA 1
ATOM 1112 C C . TRP A 1 138 ? 20.156 17.766 0.191 1 79.38 138 TRP A C 1
ATOM 1114 O O . TRP A 1 138 ? 20.594 17.766 1.342 1 79.38 138 TRP A O 1
ATOM 1124 N N . GLU A 1 139 ? 20.906 17.891 -0.855 1 80.25 139 GLU A N 1
ATOM 1125 C CA . GLU A 1 139 ? 22.359 17.984 -0.745 1 80.25 139 GLU A CA 1
ATOM 1126 C C . GLU A 1 139 ? 22.766 19.234 0.032 1 80.25 139 GLU A C 1
ATOM 1128 O O . GLU A 1 139 ? 23.703 19.188 0.834 1 80.25 139 GLU A O 1
ATOM 1133 N N . ASP A 1 140 ? 22.062 20.297 -0.232 1 80.62 140 ASP A N 1
ATOM 1134 C CA . ASP A 1 140 ? 22.359 21.562 0.428 1 80.62 140 ASP A CA 1
ATOM 1135 C C . ASP A 1 140 ? 22.062 21.484 1.925 1 80.62 140 ASP A C 1
ATOM 1137 O O . ASP A 1 140 ? 22.766 22.094 2.734 1 80.62 140 ASP A O 1
ATOM 1141 N N . SER A 1 141 ? 21.047 20.734 2.189 1 76.56 141 SER A N 1
ATOM 1142 C CA . SER A 1 141 ? 20.656 20.625 3.59 1 76.56 141 SER A CA 1
ATOM 1143 C C . SER A 1 141 ? 21.656 19.766 4.371 1 76.56 141 SER A C 1
ATOM 1145 O O . SER A 1 141 ? 21.797 19.938 5.582 1 76.56 141 SER A O 1
ATOM 1147 N N . ARG A 1 142 ? 22.281 18.859 3.725 1 70.06 142 ARG A N 1
ATOM 1148 C CA . ARG A 1 142 ? 23.281 18 4.352 1 70.06 142 ARG A CA 1
ATOM 1149 C C . ARG A 1 142 ? 24.578 18.766 4.605 1 70.06 142 ARG A C 1
ATOM 1151 O O . ARG A 1 142 ? 25.312 18.453 5.539 1 70.06 142 ARG A O 1
ATOM 1158 N N . LYS A 1 143 ? 24.938 19.578 3.684 1 68.5 143 LYS A N 1
ATOM 1159 C CA . LYS A 1 143 ? 26.156 20.375 3.844 1 68.5 143 LYS A CA 1
ATOM 1160 C C . LYS A 1 143 ? 26.047 21.312 5.047 1 68.5 143 LYS A C 1
ATOM 1162 O O . LYS A 1 143 ? 27.062 21.672 5.652 1 68.5 143 LYS A O 1
ATOM 1167 N N . GLU A 1 144 ? 24.875 21.734 5.297 1 59 144 GLU A N 1
ATOM 1168 C CA . GLU A 1 144 ? 24.688 22.688 6.375 1 59 144 GLU A CA 1
ATOM 1169 C C . GLU A 1 144 ? 24.688 22 7.738 1 59 144 GLU A C 1
ATOM 1171 O O . GLU A 1 144 ? 24.734 22.672 8.773 1 59 144 GLU A O 1
ATOM 1176 N N . LYS A 1 145 ? 24.641 20.781 7.738 1 55.06 145 LYS A N 1
ATOM 1177 C CA . LYS A 1 145 ? 24.828 20.094 9.016 1 55.06 145 LYS A CA 1
ATOM 1178 C C . LYS A 1 145 ? 26.281 19.672 9.211 1 55.06 145 LYS A C 1
ATOM 1180 O O . LYS A 1 145 ? 26.938 19.219 8.273 1 55.06 145 LYS A O 1
ATOM 1185 N N . MET B 1 1 ? -3.398 19.047 -7.648 1 86.19 1 MET B N 1
ATOM 1186 C CA . MET B 1 1 ? -3.219 17.688 -8.117 1 86.19 1 MET B CA 1
ATOM 1187 C C . MET B 1 1 ? -3.426 16.688 -6.977 1 86.19 1 MET B C 1
ATOM 1189 O O . MET B 1 1 ? -2.986 16.922 -5.848 1 86.19 1 MET B O 1
ATOM 1193 N N . VAL B 1 2 ? -4.285 15.617 -7.133 1 96.06 2 VAL B N 1
ATOM 1194 C CA . VAL B 1 2 ? -4.59 14.641 -6.094 1 96.06 2 VAL B CA 1
ATOM 1195 C C . VAL B 1 2 ? -4.008 13.281 -6.48 1 96.06 2 VAL B C 1
ATOM 1197 O O . VAL B 1 2 ? -3.715 13.031 -7.656 1 96.06 2 VAL B O 1
ATOM 1200 N N . GLY B 1 3 ? -3.711 12.43 -5.523 1 97.38 3 GLY B N 1
ATOM 1201 C CA . GLY B 1 3 ? -3.215 11.094 -5.82 1 97.38 3 GLY B CA 1
ATOM 1202 C C . GLY B 1 3 ? -2.75 10.344 -4.586 1 97.38 3 GLY B C 1
ATOM 1203 O O . GLY B 1 3 ? -2.693 10.906 -3.492 1 97.38 3 GLY B O 1
ATOM 1204 N N . VAL B 1 4 ? -2.525 9.047 -4.777 1 98.56 4 VAL B N 1
ATOM 1205 C CA . VAL B 1 4 ? -1.999 8.18 -3.732 1 98.56 4 VAL B CA 1
ATOM 1206 C C . VAL B 1 4 ? -0.682 7.555 -4.191 1 98.56 4 VAL B C 1
ATOM 1208 O O . VAL B 1 4 ? -0.551 7.145 -5.348 1 98.56 4 VAL B O 1
ATOM 1211 N N . GLU B 1 5 ? 0.249 7.551 -3.352 1 98.56 5 GLU B N 1
ATOM 1212 C CA . GLU B 1 5 ? 1.533 6.883 -3.547 1 98.56 5 GLU B CA 1
ATOM 1213 C C . GLU B 1 5 ? 1.832 5.914 -2.406 1 98.56 5 GLU B C 1
ATOM 1215 O O . GLU B 1 5 ? 1.614 6.238 -1.237 1 98.56 5 GLU B O 1
ATOM 1220 N N . ILE B 1 6 ? 2.281 4.699 -2.748 1 98.81 6 ILE B N 1
ATOM 1221 C CA . ILE B 1 6 ? 2.643 3.701 -1.749 1 98.81 6 ILE B CA 1
ATOM 1222 C C . ILE B 1 6 ? 4.121 3.834 -1.397 1 98.81 6 ILE B C 1
ATOM 1224 O O . ILE B 1 6 ? 4.992 3.645 -2.254 1 98.81 6 ILE B O 1
ATOM 1228 N N . ASP B 1 7 ? 4.418 4.137 -0.153 1 98.56 7 ASP B N 1
ATOM 1229 C CA . ASP B 1 7 ? 5.805 4.273 0.285 1 98.56 7 ASP B CA 1
ATOM 1230 C C . ASP B 1 7 ? 6.27 3.027 1.034 1 98.56 7 ASP B C 1
ATOM 1232 O O . ASP B 1 7 ? 5.559 2.516 1.9 1 98.56 7 ASP B O 1
ATOM 1236 N N . MET B 1 8 ? 7.371 2.529 0.656 1 98.12 8 MET B N 1
ATOM 1237 C CA . MET B 1 8 ? 7.914 1.316 1.261 1 98.12 8 MET B CA 1
ATOM 1238 C C . MET B 1 8 ? 9.406 1.464 1.521 1 98.12 8 MET B C 1
ATOM 1240 O O . MET B 1 8 ? 10.133 2.037 0.706 1 98.12 8 MET B O 1
ATOM 1244 N N . ILE B 1 9 ? 9.867 0.92 2.609 1 98.38 9 ILE B N 1
ATOM 1245 C CA . ILE B 1 9 ? 11.289 0.911 2.926 1 98.38 9 ILE B CA 1
ATOM 1246 C C . ILE B 1 9 ? 11.906 -0.416 2.488 1 98.38 9 ILE B C 1
ATOM 1248 O O . ILE B 1 9 ? 11.344 -1.483 2.75 1 98.38 9 ILE B O 1
ATOM 1252 N N . VAL B 1 10 ? 12.977 -0.359 1.782 1 98.38 10 VAL B N 1
ATOM 1253 C CA . VAL B 1 10 ? 13.711 -1.553 1.37 1 98.38 10 VAL B CA 1
ATOM 1254 C C . VAL B 1 10 ? 15.188 -1.394 1.707 1 98.38 10 VAL B C 1
ATOM 1256 O O . VAL B 1 10 ? 15.68 -0.274 1.869 1 98.38 10 VAL B O 1
ATOM 1259 N N . ALA B 1 11 ? 15.938 -2.48 1.837 1 97.44 11 ALA B N 1
ATOM 1260 C CA . ALA B 1 11 ? 17.359 -2.453 2.154 1 97.44 11 ALA B CA 1
ATOM 1261 C C . ALA B 1 11 ? 18.156 -1.71 1.078 1 97.44 11 ALA B C 1
ATOM 1263 O O . ALA B 1 11 ? 19.156 -1.048 1.375 1 97.44 11 ALA B O 1
ATOM 1264 N N . ASP B 1 12 ? 17.719 -1.845 -0.168 1 97.88 12 ASP B N 1
ATOM 1265 C CA . ASP B 1 12 ? 18.375 -1.272 -1.345 1 97.88 12 ASP B CA 1
ATOM 1266 C C . ASP B 1 12 ? 17.359 -1 -2.451 1 97.88 12 ASP B C 1
ATOM 1268 O O . ASP B 1 12 ? 16.953 -1.917 -3.17 1 97.88 12 ASP B O 1
ATOM 1272 N N . SER B 1 13 ? 17 0.304 -2.607 1 98.56 13 SER B N 1
ATOM 1273 C CA . SER B 1 13 ? 15.891 0.659 -3.492 1 98.56 13 SER B CA 1
ATOM 1274 C C . SER B 1 13 ? 16.25 0.416 -4.953 1 98.56 13 SER B C 1
ATOM 1276 O O . SER B 1 13 ? 15.406 0.009 -5.75 1 98.56 13 SER B O 1
ATOM 1278 N N . LEU B 1 14 ? 17.453 0.66 -5.316 1 98.25 14 LEU B N 1
ATOM 1279 C CA . LEU B 1 14 ? 17.875 0.456 -6.695 1 98.25 14 LEU B CA 1
ATOM 1280 C C . LEU B 1 14 ? 17.859 -1.025 -7.059 1 98.25 14 LEU B C 1
ATOM 1282 O O . LEU B 1 14 ? 17.406 -1.396 -8.148 1 98.25 14 LEU B O 1
ATOM 1286 N N . LYS B 1 15 ? 18.297 -1.887 -6.18 1 98.12 15 LYS B N 1
ATOM 1287 C CA . LYS B 1 15 ? 18.25 -3.326 -6.422 1 98.12 15 LYS B CA 1
ATOM 1288 C C . LYS B 1 15 ? 16.812 -3.83 -6.469 1 98.12 15 LYS B C 1
ATOM 1290 O O . LYS B 1 15 ? 16.484 -4.727 -7.25 1 98.12 15 LYS B O 1
ATOM 1295 N N . ALA B 1 16 ? 15.992 -3.297 -5.59 1 98.44 16 ALA B N 1
ATOM 1296 C CA . ALA B 1 16 ? 14.578 -3.66 -5.625 1 98.44 16 ALA B CA 1
ATOM 1297 C C . ALA B 1 16 ? 13.953 -3.297 -6.969 1 98.44 16 ALA B C 1
ATOM 1299 O O . ALA B 1 16 ? 13.195 -4.082 -7.539 1 98.44 16 ALA B O 1
ATOM 1300 N N . LEU B 1 17 ? 14.242 -2.107 -7.434 1 98.38 17 LEU B N 1
ATOM 1301 C CA . LEU B 1 17 ? 13.742 -1.684 -8.734 1 98.38 17 LEU B CA 1
ATOM 1302 C C . LEU B 1 17 ? 14.148 -2.674 -9.82 1 98.38 17 LEU B C 1
ATOM 1304 O O . LEU B 1 17 ? 13.32 -3.08 -10.641 1 98.38 17 LEU B O 1
ATOM 1308 N N . GLU B 1 18 ? 15.406 -3.057 -9.836 1 98.19 18 GLU B N 1
ATOM 1309 C CA . GLU B 1 18 ? 15.906 -4.016 -10.82 1 98.19 18 GLU B CA 1
ATOM 1310 C C . GLU B 1 18 ? 15.117 -5.324 -10.758 1 98.19 18 GLU B C 1
ATOM 1312 O O . GLU B 1 18 ? 14.766 -5.887 -11.797 1 98.19 18 GLU B O 1
ATOM 1317 N N . LEU B 1 19 ? 14.906 -5.77 -9.586 1 98.75 19 LEU B N 1
ATOM 1318 C CA . LEU B 1 19 ? 14.148 -7 -9.398 1 98.75 19 LEU B CA 1
ATOM 1319 C C . LEU B 1 19 ? 12.734 -6.855 -9.969 1 98.75 19 LEU B C 1
ATOM 1321 O O . LEU B 1 19 ? 12.281 -7.707 -10.734 1 98.75 19 LEU B O 1
ATOM 1325 N N . TYR B 1 20 ? 12.023 -5.773 -9.547 1 98.69 20 TYR B N 1
ATOM 1326 C CA . TYR B 1 20 ? 10.625 -5.613 -9.953 1 98.69 20 TYR B CA 1
ATOM 1327 C C . TYR B 1 20 ? 10.516 -5.406 -11.453 1 98.69 20 TYR B C 1
ATOM 1329 O O . TYR B 1 20 ? 9.531 -5.824 -12.07 1 98.69 20 TYR B O 1
ATOM 1337 N N . GLU B 1 21 ? 11.531 -4.824 -12.086 1 98.25 21 GLU B N 1
ATOM 1338 C CA . GLU B 1 21 ? 11.555 -4.66 -13.539 1 98.25 21 GLU B CA 1
ATOM 1339 C C . GLU B 1 21 ? 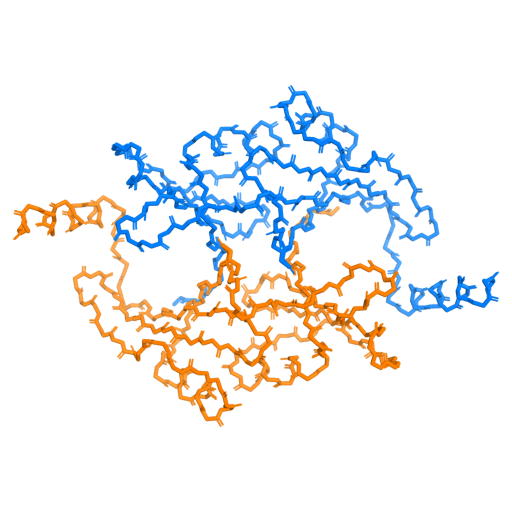11.648 -6.012 -14.242 1 98.25 21 GLU B C 1
ATOM 1341 O O . GLU B 1 21 ? 11.172 -6.164 -15.367 1 98.25 21 GLU B O 1
ATOM 1346 N N . LYS B 1 22 ? 12.273 -6.949 -13.602 1 98.38 22 LYS B N 1
ATOM 1347 C CA . LYS B 1 22 ? 12.375 -8.297 -14.156 1 98.38 22 LYS B CA 1
ATOM 1348 C C . LYS B 1 22 ? 11.039 -9.039 -14.055 1 98.38 22 LYS B C 1
ATOM 1350 O O . LYS B 1 22 ? 10.75 -9.922 -14.867 1 98.38 22 LYS B O 1
ATOM 1355 N N . ILE B 1 23 ? 10.266 -8.711 -13.109 1 98.75 23 ILE B N 1
ATOM 1356 C CA . ILE B 1 23 ? 9.07 -9.484 -12.781 1 98.75 23 ILE B CA 1
ATOM 1357 C C . ILE B 1 23 ? 7.848 -8.867 -13.453 1 98.75 23 ILE B C 1
ATOM 1359 O O . ILE B 1 23 ? 7.004 -9.586 -13.992 1 98.75 23 ILE B O 1
ATOM 1363 N N . PHE B 1 24 ? 7.773 -7.52 -13.336 1 98.69 24 PHE B N 1
ATOM 1364 C CA . PHE B 1 24 ? 6.57 -6.816 -13.766 1 98.69 24 PHE B CA 1
ATOM 1365 C C . PHE B 1 24 ? 6.891 -5.836 -14.883 1 98.69 24 PHE B C 1
ATOM 1367 O O . PHE B 1 24 ? 8.062 -5.531 -15.141 1 98.69 24 PHE B O 1
ATOM 1374 N N . ASP B 1 25 ? 5.812 -5.398 -15.555 1 96.19 25 ASP B N 1
ATOM 1375 C CA . ASP B 1 25 ? 5.91 -4.297 -16.516 1 96.19 25 ASP B CA 1
ATOM 1376 C C . ASP B 1 25 ? 5.855 -2.949 -15.797 1 96.19 25 ASP B C 1
ATOM 1378 O O . ASP B 1 25 ? 4.805 -2.309 -15.75 1 96.19 25 ASP B O 1
ATOM 1382 N N . ILE B 1 26 ? 6.949 -2.518 -15.414 1 95.94 26 ILE B N 1
ATOM 1383 C CA . ILE B 1 26 ? 7.105 -1.344 -14.562 1 95.94 26 ILE B CA 1
ATOM 1384 C C . ILE B 1 26 ? 7.48 -0.133 -15.414 1 95.94 26 ILE B C 1
ATOM 1386 O O . ILE B 1 26 ? 8.164 -0.27 -16.422 1 95.94 26 ILE B O 1
ATOM 1390 N N . GLN B 1 27 ? 7 1.006 -15.031 1 97.25 27 GLN B N 1
ATOM 1391 C CA . GLN B 1 27 ? 7.484 2.277 -15.555 1 97.25 27 GLN B CA 1
ATOM 1392 C C . GLN B 1 27 ? 8.297 3.033 -14.508 1 97.25 27 GLN B C 1
ATOM 1394 O O . GLN B 1 27 ? 7.766 3.436 -13.477 1 97.25 27 GLN B O 1
ATOM 1399 N N . ARG B 1 28 ? 9.516 3.258 -14.836 1 96.94 28 ARG B N 1
ATOM 1400 C CA . ARG B 1 28 ? 10.359 4.043 -13.945 1 96.94 28 ARG B CA 1
ATOM 1401 C C . ARG B 1 28 ? 9.992 5.523 -14.008 1 96.94 28 ARG B C 1
ATOM 1403 O O . ARG B 1 28 ? 9.812 6.074 -15.094 1 96.94 28 ARG B O 1
ATOM 1410 N N . VAL B 1 29 ? 9.859 6.137 -12.906 1 96.38 29 VAL B N 1
ATOM 1411 C CA . VAL B 1 29 ? 9.547 7.562 -12.844 1 96.38 29 VAL B CA 1
ATOM 1412 C C . VAL B 1 29 ? 10.773 8.344 -12.375 1 96.38 29 VAL B C 1
ATOM 1414 O O . VAL B 1 29 ? 11.164 9.328 -13.008 1 96.38 29 VAL B O 1
ATOM 1417 N N . GLU B 1 30 ? 11.305 7.957 -11.273 1 95.44 30 GLU B N 1
ATOM 1418 C CA . GLU B 1 30 ? 12.484 8.57 -10.688 1 95.44 30 GLU B CA 1
ATOM 1419 C C . GLU B 1 30 ? 13.383 7.527 -10.023 1 95.44 30 GLU B C 1
ATOM 1421 O O . GLU B 1 30 ? 12.891 6.547 -9.461 1 95.44 30 GLU B O 1
ATOM 1426 N N . ALA B 1 31 ? 14.695 7.762 -10.109 1 95.25 31 ALA B N 1
ATOM 1427 C CA . ALA B 1 31 ? 15.688 6.984 -9.375 1 95.25 31 ALA B CA 1
ATOM 1428 C C . ALA B 1 31 ? 16.906 7.828 -9.039 1 95.25 31 ALA B C 1
ATOM 1430 O O . ALA B 1 31 ? 17.562 8.367 -9.938 1 95.25 31 ALA B O 1
ATOM 1431 N N . SER B 1 32 ? 17.156 7.922 -7.797 1 93.56 32 SER 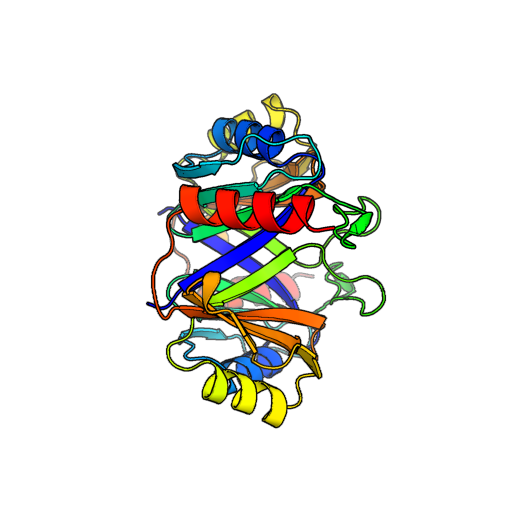B N 1
ATOM 1432 C CA . SER B 1 32 ? 18.359 8.664 -7.41 1 93.56 32 SER B CA 1
ATOM 1433 C C . SER B 1 32 ? 19.609 7.828 -7.586 1 93.56 32 SER B C 1
ATOM 1435 O O . SER B 1 32 ? 19.531 6.625 -7.848 1 93.56 32 SER B O 1
ATOM 1437 N N . ASN B 1 33 ? 20.688 8.492 -7.613 1 91 33 ASN B N 1
ATOM 1438 C CA . ASN B 1 33 ? 22 7.867 -7.648 1 91 33 ASN B CA 1
ATOM 1439 C C . ASN B 1 33 ? 22.891 8.391 -6.531 1 91 33 ASN B C 1
ATOM 1441 O O . ASN B 1 33 ? 23.812 9.188 -6.781 1 91 33 ASN B O 1
ATOM 1445 N N . LEU B 1 34 ? 22.578 7.965 -5.371 1 92.56 34 LEU B N 1
ATOM 1446 C CA . LEU B 1 34 ? 23.266 8.367 -4.145 1 92.56 34 LEU B CA 1
ATOM 1447 C C . LEU B 1 34 ? 23.859 7.152 -3.438 1 92.56 34 LEU B C 1
ATOM 1449 O O . LEU B 1 34 ? 23.672 6.016 -3.879 1 92.56 34 LEU B O 1
ATOM 1453 N N . PRO B 1 35 ? 24.688 7.422 -2.471 1 93 35 PRO B N 1
ATOM 1454 C CA . PRO B 1 35 ? 25.188 6.273 -1.706 1 93 35 PRO B CA 1
ATOM 1455 C C . PRO B 1 35 ? 24.062 5.445 -1.095 1 93 35 PRO B C 1
ATOM 1457 O O . PRO B 1 35 ? 22.984 5.984 -0.783 1 93 35 PRO B O 1
ATOM 1460 N N . LYS B 1 36 ? 24.391 4.16 -0.944 1 93.44 36 LYS B N 1
ATOM 1461 C CA . LYS B 1 36 ? 23.391 3.291 -0.314 1 93.44 36 LYS B CA 1
ATOM 1462 C C . LYS B 1 36 ? 22.906 3.883 1.005 1 93.44 36 LYS B C 1
ATOM 1464 O O . LYS B 1 36 ? 23.703 4.391 1.798 1 93.44 36 LYS B O 1
ATOM 1469 N N . GLY B 1 37 ? 21.672 3.766 1.218 1 95.56 37 GLY B N 1
ATOM 1470 C CA . GLY B 1 37 ? 21.078 4.363 2.404 1 95.56 37 GLY B CA 1
ATOM 1471 C C . GLY B 1 37 ? 20.453 5.719 2.141 1 95.56 37 GLY B C 1
ATOM 1472 O O . GLY B 1 37 ? 19.688 6.223 2.959 1 95.56 37 GLY B O 1
ATOM 1473 N N . GLU B 1 38 ? 20.734 6.246 1.002 1 94.06 38 GLU B N 1
ATOM 1474 C CA . GLU B 1 38 ? 20.25 7.59 0.698 1 94.06 38 GLU B CA 1
ATOM 1475 C C . GLU B 1 38 ? 19.453 7.609 -0.603 1 94.06 38 GLU B C 1
ATOM 1477 O O . GLU B 1 38 ? 18.922 8.648 -1 1 94.06 38 GLU B O 1
ATOM 1482 N N . ASN B 1 39 ? 19.281 6.434 -1.212 1 95.94 39 ASN B N 1
ATOM 1483 C CA . ASN B 1 39 ? 18.594 6.375 -2.5 1 95.94 39 ASN B CA 1
ATOM 1484 C C . ASN B 1 39 ? 17.094 6.289 -2.328 1 95.94 39 ASN B C 1
ATOM 1486 O O . ASN B 1 39 ? 16.594 5.816 -1.299 1 95.94 39 ASN B O 1
ATOM 1490 N N . GLU B 1 40 ? 16.438 6.73 -3.287 1 96.31 40 GLU B N 1
ATOM 1491 C CA . GLU B 1 40 ? 14.992 6.535 -3.449 1 96.31 40 GLU B CA 1
ATOM 1492 C C . GLU B 1 40 ? 14.641 6.25 -4.906 1 96.31 40 GLU B C 1
ATOM 1494 O O . GLU B 1 40 ? 15.336 6.688 -5.82 1 96.31 40 GLU B O 1
ATOM 1499 N N . VAL B 1 41 ? 13.562 5.555 -5.09 1 97.81 41 VAL B N 1
ATOM 1500 C CA . VAL B 1 41 ? 13.062 5.184 -6.41 1 97.81 41 VAL B CA 1
ATOM 1501 C C . VAL B 1 41 ? 11.547 5.352 -6.457 1 97.81 41 VAL B C 1
ATOM 1503 O O . VAL B 1 41 ? 10.844 4.984 -5.512 1 97.81 41 VAL B O 1
ATOM 1506 N N . VAL B 1 42 ? 11.086 5.926 -7.504 1 98.31 42 VAL B N 1
ATOM 1507 C CA . VAL B 1 42 ? 9.656 5.969 -7.773 1 98.31 42 VAL B CA 1
ATOM 1508 C C . VAL B 1 42 ? 9.359 5.258 -9.094 1 98.31 42 VAL B C 1
ATOM 1510 O O . VAL B 1 42 ? 10.047 5.465 -10.086 1 98.31 42 VAL B O 1
ATOM 1513 N N . PHE B 1 43 ? 8.328 4.406 -9.102 1 98.62 43 PHE B N 1
ATOM 1514 C CA . PHE B 1 43 ? 7.863 3.738 -10.305 1 98.62 43 PHE B CA 1
ATOM 1515 C C . PHE B 1 43 ? 6.352 3.549 -10.273 1 98.62 43 PHE B C 1
ATOM 1517 O O . PHE B 1 43 ? 5.719 3.75 -9.234 1 98.62 43 PHE B O 1
ATOM 1524 N N . THR B 1 44 ? 5.793 3.26 -11.414 1 98.56 44 THR B N 1
ATOM 1525 C CA . THR B 1 44 ? 4.379 2.91 -11.469 1 98.56 44 THR B CA 1
ATOM 1526 C C . THR B 1 44 ? 4.191 1.484 -11.984 1 98.56 44 THR B C 1
ATOM 1528 O O . THR B 1 44 ? 4.969 1.012 -12.812 1 98.56 44 THR B O 1
ATOM 1531 N N . LEU B 1 45 ? 3.303 0.803 -11.438 1 98.5 45 LEU B N 1
ATOM 1532 C CA . LEU B 1 45 ? 2.822 -0.495 -11.898 1 98.5 45 LEU B CA 1
ATOM 1533 C C . LEU B 1 45 ? 1.318 -0.46 -12.148 1 98.5 45 LEU B C 1
ATOM 1535 O O . LEU B 1 45 ? 0.532 -0.295 -11.211 1 98.5 45 LEU B O 1
ATOM 1539 N N . TYR B 1 46 ? 0.95 -0.535 -13.391 1 97.81 46 TYR B N 1
ATOM 1540 C CA . TYR B 1 46 ? -0.443 -0.484 -13.82 1 97.81 46 TYR B CA 1
ATOM 1541 C C . TYR B 1 46 ? -1.149 0.734 -13.234 1 97.81 46 TYR B C 1
ATOM 1543 O O . TYR B 1 46 ? -2.273 0.627 -12.734 1 97.81 46 TYR B O 1
ATOM 1551 N N . GLY B 1 47 ? -0.493 1.857 -13.211 1 96.25 47 GLY B N 1
ATOM 1552 C CA . GLY B 1 47 ? -1.092 3.131 -12.844 1 96.25 47 GLY B CA 1
ATOM 1553 C C . GLY B 1 47 ? -0.933 3.467 -11.375 1 96.25 47 GLY B C 1
ATOM 1554 O O . GLY B 1 47 ? -1.216 4.59 -10.953 1 96.25 47 GLY B O 1
ATOM 1555 N N . VAL B 1 48 ? -0.535 2.568 -10.578 1 98.31 48 VAL B N 1
ATOM 1556 C CA . VAL B 1 48 ? -0.333 2.82 -9.156 1 98.31 48 VAL B CA 1
ATOM 1557 C C . VAL B 1 48 ? 1.115 3.238 -8.898 1 98.31 48 VAL B C 1
ATOM 1559 O O . VAL B 1 48 ? 2.047 2.596 -9.391 1 98.31 48 VAL B O 1
ATOM 1562 N N . ARG B 1 49 ? 1.309 4.281 -8.133 1 98.5 49 ARG B N 1
ATOM 1563 C CA . ARG B 1 49 ? 2.623 4.867 -7.895 1 98.5 49 ARG B CA 1
ATOM 1564 C C . ARG B 1 49 ? 3.256 4.297 -6.625 1 98.5 49 ARG B C 1
ATOM 1566 O O . ARG B 1 49 ? 2.625 4.281 -5.566 1 98.5 49 ARG B O 1
ATOM 1573 N N . PHE B 1 50 ? 4.477 3.803 -6.742 1 98.88 50 PHE B N 1
ATOM 1574 C CA . PHE B 1 50 ? 5.273 3.273 -5.641 1 98.88 50 PHE B CA 1
ATOM 1575 C C . PHE B 1 50 ? 6.512 4.129 -5.406 1 98.88 50 PHE B C 1
ATOM 1577 O O . PHE B 1 50 ? 7.16 4.566 -6.355 1 98.88 50 PHE B O 1
ATOM 1584 N N . HIS B 1 51 ? 6.781 4.391 -4.156 1 98.69 51 HIS B N 1
ATOM 1585 C CA . HIS B 1 51 ? 7.957 5.129 -3.711 1 98.69 51 HIS B CA 1
ATOM 1586 C C . HIS B 1 51 ? 8.781 4.309 -2.727 1 98.69 51 HIS B C 1
ATOM 1588 O O . HIS B 1 51 ? 8.367 4.094 -1.587 1 98.69 51 HIS B O 1
ATOM 1594 N N . MET B 1 52 ? 9.953 3.85 -3.193 1 98.62 52 MET B N 1
ATOM 1595 C CA . MET B 1 52 ? 10.828 3.049 -2.346 1 98.62 52 MET B CA 1
ATOM 1596 C C . MET B 1 52 ? 11.961 3.902 -1.774 1 98.62 52 MET B C 1
ATOM 1598 O O . MET B 1 52 ? 12.57 4.688 -2.496 1 98.62 52 MET B O 1
ATOM 1602 N N . LEU B 1 53 ? 12.203 3.723 -0.54 1 98.12 53 LEU B N 1
ATOM 1603 C CA . LEU B 1 53 ? 13.297 4.395 0.15 1 98.12 53 LEU B CA 1
ATOM 1604 C C . LEU B 1 53 ? 14.297 3.383 0.706 1 98.12 53 LEU B C 1
ATOM 1606 O O . LEU B 1 53 ? 13.898 2.342 1.235 1 98.12 53 LEU B O 1
ATOM 1610 N N . ASP B 1 54 ? 15.578 3.719 0.593 1 98.19 54 ASP B N 1
ATOM 1611 C CA . ASP B 1 54 ? 16.578 2.914 1.276 1 98.19 54 ASP B CA 1
ATOM 1612 C C . ASP B 1 54 ? 16.359 2.912 2.785 1 98.19 54 ASP B C 1
ATOM 1614 O O . ASP B 1 54 ? 16.016 3.947 3.369 1 98.19 54 ASP B O 1
ATOM 1618 N N . GLU B 1 55 ? 16.547 1.731 3.369 1 97.94 55 GLU B N 1
ATOM 1619 C CA . GLU B 1 55 ? 16.656 1.734 4.824 1 97.94 55 GLU B CA 1
ATOM 1620 C C . GLU B 1 55 ? 17.766 2.668 5.297 1 97.94 55 GLU B C 1
ATOM 1622 O O . GLU B 1 55 ? 18.812 2.771 4.652 1 97.94 55 GLU B O 1
ATOM 1627 N N . ASN B 1 56 ? 17.531 3.393 6.352 1 97.06 56 ASN B N 1
ATOM 1628 C CA . ASN B 1 56 ? 18.469 4.336 6.957 1 97.06 56 ASN B CA 1
ATOM 1629 C C . ASN B 1 56 ? 18.234 4.461 8.461 1 97.06 56 ASN B C 1
ATOM 1631 O O . ASN B 1 56 ? 17.344 5.184 8.906 1 97.06 56 ASN B O 1
ATOM 1635 N N . PRO B 1 57 ? 19.031 3.785 9.227 1 93.81 57 PRO B N 1
ATOM 1636 C CA . PRO B 1 57 ? 18.828 3.807 10.68 1 93.81 57 PRO B CA 1
ATOM 1637 C C . PRO B 1 57 ? 18.906 5.219 11.258 1 93.81 57 PRO B C 1
ATOM 1639 O O . PRO B 1 57 ? 18.219 5.516 12.242 1 93.81 57 PRO B O 1
ATOM 1642 N N . GLU B 1 58 ? 19.719 6.09 10.703 1 92.56 58 GLU B N 1
ATOM 1643 C CA . GLU B 1 58 ? 19.844 7.457 11.195 1 92.56 58 GLU B CA 1
ATOM 1644 C C . GLU B 1 58 ? 18.516 8.203 11.125 1 92.56 58 GLU B C 1
ATOM 1646 O O . GLU B 1 58 ? 18.234 9.055 11.961 1 92.56 58 GLU B O 1
ATOM 1651 N N . PHE B 1 59 ? 17.688 7.832 10.164 1 91.31 59 PHE B N 1
ATOM 1652 C CA . PHE B 1 59 ? 16.406 8.508 9.977 1 91.31 59 PHE B CA 1
ATOM 1653 C C . PHE B 1 59 ? 15.258 7.637 10.469 1 91.31 59 PHE B C 1
ATOM 1655 O O . PHE B 1 59 ? 14.094 7.918 10.188 1 91.31 59 PHE B O 1
ATOM 1662 N N . GLY B 1 60 ? 15.602 6.523 11.078 1 92.62 60 GLY B N 1
ATOM 1663 C CA . GLY B 1 60 ? 14.586 5.637 11.617 1 92.62 60 GLY B CA 1
ATOM 1664 C C . GLY B 1 60 ? 13.867 4.836 10.547 1 92.62 60 GLY B C 1
ATOM 1665 O O . GLY B 1 60 ? 12.758 4.352 10.773 1 92.62 60 GLY B O 1
ATOM 1666 N N . LEU B 1 61 ? 14.391 4.777 9.367 1 95.88 61 LEU B N 1
ATOM 1667 C CA . LEU B 1 61 ? 13.82 3.992 8.281 1 95.88 61 LEU B CA 1
ATOM 1668 C C . LEU B 1 61 ? 14.32 2.551 8.328 1 95.88 61 LEU B C 1
ATOM 1670 O O . LEU B 1 61 ? 15.469 2.277 7.977 1 95.88 61 LEU B O 1
ATOM 1674 N N . LYS B 1 62 ? 13.422 1.694 8.703 1 95.06 62 LYS B N 1
ATOM 1675 C CA . LYS B 1 62 ? 13.789 0.29 8.859 1 95.06 62 LYS B CA 1
ATOM 1676 C C . LYS B 1 62 ? 13.109 -0.578 7.801 1 95.06 62 LYS B C 1
ATOM 1678 O O . LYS B 1 62 ? 11.906 -0.459 7.574 1 95.06 62 LYS B O 1
ATOM 1683 N N . ALA B 1 63 ? 13.914 -1.379 7.129 1 96.06 63 ALA B N 1
ATOM 1684 C CA . ALA B 1 63 ? 13.367 -2.359 6.195 1 96.06 63 ALA B CA 1
ATOM 1685 C C . ALA B 1 63 ? 12.609 -3.457 6.934 1 96.06 63 ALA B C 1
ATOM 1687 O O . ALA B 1 63 ? 12.711 -3.576 8.156 1 96.06 63 ALA B O 1
ATOM 1688 N N . PRO B 1 64 ? 11.82 -4.254 6.195 1 95.12 64 PRO B N 1
ATOM 1689 C CA . PRO B 1 64 ? 11 -5.273 6.855 1 95.12 64 PRO B CA 1
ATOM 1690 C C . PRO B 1 64 ? 11.836 -6.301 7.613 1 95.12 64 PRO B C 1
ATOM 1692 O O . PRO B 1 64 ? 12.945 -6.633 7.191 1 95.12 64 PRO B O 1
ATOM 1695 N N . ASP B 1 65 ? 11.227 -6.648 8.68 1 86.69 65 ASP B N 1
ATOM 1696 C CA . ASP B 1 65 ? 11.727 -7.773 9.469 1 86.69 65 ASP B CA 1
ATOM 1697 C C . ASP B 1 65 ? 11.023 -9.07 9.078 1 86.69 65 ASP B C 1
ATOM 1699 O O . ASP B 1 65 ? 9.797 -9.164 9.156 1 86.69 65 ASP B O 1
ATOM 1703 N N . ARG B 1 66 ? 11.75 -10.094 8.656 1 81.56 66 ARG B N 1
ATOM 1704 C CA . ARG B 1 66 ? 11.172 -11.352 8.195 1 81.56 66 ARG B CA 1
ATOM 1705 C C . ARG B 1 66 ? 10.359 -12.016 9.305 1 81.56 66 ARG B C 1
ATOM 1707 O O . ARG B 1 66 ? 9.406 -12.742 9.031 1 81.56 66 ARG B O 1
ATOM 1714 N N . ASP B 1 67 ? 10.719 -11.789 10.492 1 83.75 67 ASP B N 1
ATOM 1715 C CA . ASP B 1 67 ? 10.031 -12.414 11.617 1 83.75 67 ASP B CA 1
ATOM 1716 C C . ASP B 1 67 ? 8.758 -11.648 11.977 1 83.75 67 ASP B C 1
ATOM 1718 O O . ASP B 1 67 ? 7.957 -12.125 12.789 1 83.75 67 ASP B O 1
ATOM 1722 N N . ARG B 1 68 ? 8.594 -10.562 11.445 1 84.31 68 ARG B N 1
ATOM 1723 C CA . ARG B 1 68 ? 7.41 -9.742 11.68 1 84.31 68 ARG B CA 1
ATOM 1724 C C . ARG B 1 68 ? 6.863 -9.18 10.375 1 84.31 68 ARG B C 1
ATOM 1726 O O . ARG B 1 68 ? 6.996 -7.98 10.102 1 84.31 68 ARG B O 1
ATOM 1733 N N . PRO B 1 69 ? 6.148 -9.977 9.727 1 87.31 69 PRO B N 1
ATOM 1734 C CA . PRO B 1 69 ? 5.668 -9.539 8.414 1 87.31 69 PRO B CA 1
ATOM 1735 C C . PRO B 1 69 ? 4.688 -8.375 8.5 1 87.31 69 PRO B C 1
ATOM 1737 O O . PRO B 1 69 ? 4.031 -8.188 9.531 1 87.31 69 PRO B O 1
ATOM 1740 N N . ASN B 1 70 ? 4.695 -7.578 7.488 1 95.19 70 ASN B N 1
ATOM 1741 C CA . ASN B 1 70 ? 3.715 -6.508 7.363 1 95.19 70 ASN B CA 1
ATOM 1742 C C . ASN B 1 70 ? 2.289 -7.055 7.332 1 95.19 70 ASN B C 1
ATOM 1744 O O . ASN B 1 70 ? 2.074 -8.219 7.004 1 95.19 70 ASN B O 1
ATOM 1748 N N . THR B 1 71 ? 1.385 -6.227 7.676 1 96.69 71 THR B N 1
ATOM 1749 C CA . THR B 1 71 ? -0.032 -6.566 7.602 1 96.69 71 THR B CA 1
ATOM 1750 C C . THR B 1 71 ? -0.657 -6.004 6.328 1 96.69 71 THR B C 1
ATOM 1752 O O . THR B 1 71 ? -1.882 -5.906 6.223 1 96.69 71 THR B O 1
ATOM 1755 N N . ILE B 1 72 ? 0.168 -5.516 5.414 1 97.62 72 ILE B N 1
ATOM 1756 C CA . ILE B 1 72 ? -0.163 -4.996 4.094 1 97.62 72 ILE B CA 1
ATOM 1757 C C . ILE B 1 72 ? 0.564 -5.805 3.021 1 97.62 72 ILE B C 1
ATOM 1759 O O . ILE B 1 72 ? 1.736 -6.152 3.186 1 97.62 72 ILE B O 1
ATOM 1763 N N . TRP B 1 73 ? -0.139 -6.195 1.934 1 97.94 73 TRP B N 1
ATOM 1764 C CA . TRP B 1 73 ? 0.505 -6.789 0.766 1 97.94 73 TRP B CA 1
ATOM 1765 C C . TRP B 1 73 ? -0.151 -6.305 -0.523 1 97.94 73 TRP B C 1
ATOM 1767 O O . TRP B 1 73 ? -1.113 -5.535 -0.486 1 97.94 73 TRP B O 1
ATOM 1777 N N . PHE B 1 74 ? 0.408 -6.68 -1.663 1 98.62 74 PHE B N 1
ATOM 1778 C CA . PHE B 1 74 ? -0.045 -6.16 -2.947 1 98.62 74 PHE B CA 1
ATOM 1779 C C . PHE B 1 74 ? -0.63 -7.277 -3.807 1 98.62 74 PHE B C 1
ATOM 1781 O O . PHE B 1 74 ? 0.039 -8.273 -4.074 1 98.62 74 PHE B O 1
ATOM 1788 N N . ASN B 1 75 ? -1.852 -7.141 -4.227 1 98.56 75 ASN B N 1
ATOM 1789 C CA . ASN B 1 75 ? -2.467 -7.969 -5.258 1 98.56 75 ASN B CA 1
ATOM 1790 C C . ASN B 1 75 ? -2.242 -7.391 -6.652 1 98.56 75 ASN B C 1
ATOM 1792 O O . ASN B 1 75 ? -2.643 -6.258 -6.93 1 98.56 75 ASN B O 1
ATOM 1796 N N . VAL B 1 76 ? -1.641 -8.141 -7.453 1 98.81 76 VAL B N 1
ATOM 1797 C CA . VAL B 1 76 ? -1.383 -7.668 -8.812 1 98.81 76 VAL B CA 1
ATOM 1798 C C . VAL B 1 76 ? -2.072 -8.594 -9.812 1 98.81 76 VAL B C 1
ATOM 1800 O O . VAL B 1 76 ? -1.766 -9.781 -9.883 1 98.81 76 VAL B O 1
ATOM 1803 N N . SER B 1 77 ? -3.008 -8.094 -10.547 1 98.38 77 SER B N 1
ATOM 1804 C CA . SER B 1 77 ? -3.596 -8.797 -11.68 1 98.38 77 SER B CA 1
ATOM 1805 C C . SER B 1 77 ? -2.709 -8.695 -12.914 1 98.38 77 SER B C 1
ATOM 1807 O O . SER B 1 77 ? -2.377 -7.598 -13.359 1 98.38 77 SER B O 1
ATOM 1809 N N . VAL B 1 78 ? -2.361 -9.812 -13.422 1 98.56 78 VAL B N 1
ATOM 1810 C CA . VAL B 1 78 ? -1.403 -9.844 -14.523 1 98.56 78 VAL B CA 1
ATOM 1811 C C . VAL B 1 78 ? -2.012 -10.57 -15.719 1 98.56 78 VAL B C 1
ATOM 1813 O O . VAL B 1 78 ? -2.943 -11.367 -15.562 1 98.56 78 VAL B O 1
ATOM 1816 N N . PRO B 1 79 ? -1.509 -10.32 -16.953 1 97.38 79 PRO B N 1
ATOM 1817 C CA . PRO B 1 79 ? -2.053 -10.977 -18.141 1 97.38 79 PRO B CA 1
ATOM 1818 C C . PRO B 1 79 ? -1.742 -12.469 -18.188 1 97.38 79 PRO B C 1
ATOM 1820 O O . PRO B 1 79 ? -2.545 -13.258 -18.688 1 97.38 79 PRO B O 1
ATOM 1823 N N . ASP B 1 80 ? -0.626 -12.875 -17.703 1 97.69 80 ASP B N 1
ATOM 1824 C CA . ASP B 1 80 ? -0.162 -14.258 -17.703 1 97.69 80 ASP B CA 1
ATOM 1825 C C . ASP B 1 80 ? 0.503 -14.609 -16.375 1 97.69 80 ASP B C 1
ATOM 1827 O O . ASP B 1 80 ? 1.674 -14.297 -16.156 1 97.69 80 ASP B O 1
ATOM 1831 N N . ILE B 1 81 ? -0.201 -15.336 -15.547 1 98.38 81 ILE B N 1
ATOM 1832 C CA . ILE B 1 81 ? 0.232 -15.578 -14.172 1 98.38 81 ILE B CA 1
ATOM 1833 C C . ILE B 1 81 ? 1.393 -16.562 -14.164 1 98.38 81 ILE B C 1
ATOM 1835 O O . ILE B 1 81 ? 2.309 -16.453 -13.344 1 98.38 81 ILE B O 1
ATOM 1839 N N . LYS B 1 82 ? 1.409 -17.547 -14.984 1 97.81 82 LYS B N 1
ATOM 1840 C CA . LYS B 1 82 ? 2.494 -18.516 -15.047 1 97.81 82 LYS B CA 1
ATOM 1841 C C . LYS B 1 82 ? 3.811 -17.859 -15.438 1 97.81 82 LYS B C 1
ATOM 1843 O O . LYS B 1 82 ? 4.848 -18.109 -14.82 1 97.81 82 LYS B O 1
ATOM 1848 N N . GLU B 1 83 ? 3.697 -17.031 -16.391 1 98.38 83 GLU B N 1
ATOM 1849 C CA . GLU B 1 83 ? 4.887 -16.312 -16.844 1 98.38 83 GLU B CA 1
ATOM 1850 C C . GLU B 1 83 ? 5.426 -15.391 -15.742 1 98.38 83 GLU B C 1
ATOM 1852 O O . GLU B 1 83 ? 6.617 -15.422 -15.43 1 98.38 83 GLU B O 1
ATOM 1857 N N . THR B 1 84 ? 4.57 -14.523 -15.203 1 98.75 84 THR B N 1
ATOM 1858 C CA . THR B 1 84 ? 4.984 -13.578 -14.172 1 98.75 84 THR B CA 1
ATOM 1859 C C . THR B 1 84 ? 5.555 -14.312 -12.961 1 98.75 84 THR B C 1
ATOM 1861 O O . THR B 1 84 ? 6.59 -13.914 -12.422 1 98.75 84 THR B O 1
ATOM 1864 N N . PHE B 1 85 ? 4.879 -15.359 -12.594 1 98.81 85 PHE B N 1
ATOM 1865 C CA . PHE B 1 85 ? 5.328 -16.141 -11.453 1 98.81 85 PHE B CA 1
ATOM 1866 C C . PHE B 1 85 ? 6.695 -16.766 -11.727 1 98.81 85 PHE B C 1
ATOM 1868 O O . PHE B 1 85 ? 7.578 -16.734 -10.867 1 98.81 85 PHE B O 1
ATOM 1875 N N . SER B 1 86 ? 6.844 -17.328 -12.844 1 98.69 86 SER B N 1
ATOM 1876 C CA . SER B 1 86 ? 8.117 -17.922 -13.234 1 98.69 86 SER B CA 1
ATOM 1877 C C . SER B 1 86 ? 9.242 -16.891 -13.203 1 98.69 86 SER B C 1
ATOM 1879 O O . SER B 1 86 ? 10.344 -17.172 -12.727 1 98.69 86 SER B O 1
ATOM 1881 N N . LYS B 1 87 ? 9 -15.719 -13.688 1 98.81 87 LYS B N 1
ATOM 1882 C CA . LYS B 1 87 ? 9.977 -14.641 -13.633 1 98.81 87 LYS B CA 1
ATOM 1883 C C . LYS B 1 87 ? 10.391 -14.344 -12.188 1 98.81 87 LYS B C 1
ATOM 1885 O O . LYS B 1 87 ? 11.57 -14.164 -11.898 1 98.81 87 LYS B O 1
ATOM 1890 N N . ALA B 1 88 ? 9.398 -14.273 -11.289 1 98.88 88 ALA B N 1
ATOM 1891 C CA . ALA B 1 88 ? 9.664 -13.969 -9.883 1 98.88 88 ALA B CA 1
ATOM 1892 C C . ALA B 1 88 ? 10.555 -15.023 -9.25 1 98.88 88 ALA B C 1
ATOM 1894 O O . ALA B 1 88 ? 11.555 -14.703 -8.602 1 98.88 88 ALA B O 1
ATOM 1895 N N . ILE B 1 89 ? 10.18 -16.297 -9.5 1 98.69 89 ILE B N 1
ATOM 1896 C CA . ILE B 1 89 ? 10.914 -17.391 -8.898 1 98.69 89 ILE B CA 1
ATOM 1897 C C . ILE B 1 89 ? 12.32 -17.469 -9.484 1 98.69 89 ILE B C 1
ATOM 1899 O O . ILE B 1 89 ? 13.297 -17.625 -8.742 1 98.69 89 ILE B O 1
ATOM 1903 N N . ASN B 1 90 ? 12.438 -17.297 -10.758 1 98.44 90 ASN B N 1
ATOM 1904 C CA . ASN B 1 90 ? 13.734 -17.297 -11.422 1 98.44 90 ASN B CA 1
ATOM 1905 C C . ASN B 1 90 ? 14.609 -16.141 -10.961 1 98.44 90 ASN B C 1
ATOM 1907 O O . ASN B 1 90 ? 15.836 -16.219 -11.016 1 98.44 90 ASN B O 1
ATOM 1911 N N . ALA B 1 91 ? 13.992 -15.086 -10.5 1 98.56 91 ALA B N 1
ATOM 1912 C CA . ALA B 1 91 ? 14.719 -13.898 -10.055 1 98.56 91 ALA B CA 1
ATOM 1913 C C . ALA B 1 91 ? 15.117 -14.023 -8.586 1 98.56 91 ALA B C 1
ATOM 1915 O O . ALA B 1 91 ? 15.719 -13.102 -8.023 1 98.56 91 ALA B O 1
ATOM 1916 N N . GLY B 1 92 ? 14.75 -15.109 -7.969 1 98.06 92 GLY B N 1
ATOM 1917 C CA . GLY B 1 92 ? 15.234 -15.359 -6.621 1 98.06 92 GLY B CA 1
ATOM 1918 C C . GLY B 1 92 ? 14.188 -15.125 -5.551 1 98.06 92 GLY B C 1
ATOM 1919 O O . GLY B 1 92 ? 14.5 -15.141 -4.355 1 98.06 92 GLY B O 1
ATOM 1920 N N . CYS B 1 93 ? 12.953 -14.891 -5.91 1 98.56 93 CYS B N 1
ATOM 1921 C CA . CYS B 1 93 ? 11.883 -14.75 -4.93 1 98.56 93 CYS B CA 1
ATOM 1922 C C . CYS B 1 93 ? 11.5 -16.109 -4.344 1 98.56 93 CYS B C 1
ATOM 1924 O O . CYS B 1 93 ? 11.797 -17.156 -4.934 1 98.56 93 CYS B O 1
ATOM 1926 N N . THR B 1 94 ? 10.906 -16.047 -3.141 1 98.06 94 THR B N 1
ATOM 1927 C CA . THR B 1 94 ? 10.5 -17.25 -2.432 1 98.06 94 THR B CA 1
ATOM 1928 C C . THR B 1 94 ? 9.055 -17.625 -2.781 1 98.06 94 THR B C 1
ATOM 1930 O O . THR B 1 94 ? 8.156 -16.781 -2.684 1 98.06 94 THR B O 1
ATOM 1933 N N . GLU B 1 95 ? 8.906 -18.844 -3.168 1 98.38 95 GLU B N 1
ATOM 1934 C CA . GLU B 1 95 ? 7.559 -19.344 -3.426 1 98.38 95 GLU B CA 1
ATOM 1935 C C . GLU B 1 95 ? 6.781 -19.531 -2.127 1 98.38 95 GLU B C 1
ATOM 1937 O O . GLU B 1 95 ? 7.273 -20.156 -1.185 1 98.38 95 GLU B O 1
ATOM 1942 N N . ILE B 1 96 ? 5.652 -18.984 -2.039 1 97.69 96 ILE B N 1
ATOM 1943 C CA . ILE B 1 96 ? 4.75 -19.203 -0.915 1 97.69 96 ILE B CA 1
ATOM 1944 C C . ILE B 1 96 ? 3.582 -20.094 -1.353 1 97.69 96 ILE B C 1
ATOM 1946 O O . ILE B 1 96 ? 3.213 -21.031 -0.65 1 97.69 96 ILE B O 1
ATOM 1950 N N . GLN B 1 97 ? 2.982 -19.781 -2.459 1 98.12 97 GLN B N 1
ATOM 1951 C CA . GLN B 1 97 ? 1.921 -20.547 -3.094 1 98.12 97 GLN B CA 1
ATOM 1952 C C . GLN B 1 97 ? 2.072 -20.547 -4.613 1 98.12 97 GLN B C 1
ATOM 1954 O O . GLN B 1 97 ? 2.027 -19.5 -5.246 1 98.12 97 GLN B O 1
ATOM 1959 N N . PRO B 1 98 ? 2.252 -21.703 -5.164 1 97.69 98 PRO B N 1
ATOM 1960 C CA . PRO B 1 98 ? 2.385 -21.734 -6.621 1 97.69 98 PRO B CA 1
ATOM 1961 C C . PRO B 1 98 ? 1.096 -21.359 -7.344 1 97.69 98 PRO B C 1
ATOM 1963 O O . PRO B 1 98 ? 0.024 -21.344 -6.73 1 97.69 98 PRO B O 1
ATOM 1966 N N . ALA B 1 99 ? 1.24 -21.031 -8.617 1 96.81 99 ALA B N 1
ATOM 1967 C CA . ALA B 1 99 ? 0.064 -20.703 -9.414 1 96.81 99 ALA B CA 1
ATOM 1968 C C . ALA B 1 99 ? -0.985 -21.812 -9.336 1 96.81 99 ALA B C 1
ATOM 1970 O O . ALA B 1 99 ? -0.698 -22.969 -9.648 1 96.81 99 ALA B O 1
ATOM 1971 N N . THR B 1 100 ? -2.109 -21.422 -8.906 1 97 100 THR B N 1
ATOM 1972 C CA . THR B 1 100 ? -3.199 -22.375 -8.672 1 97 100 THR B CA 1
ATOM 1973 C C . THR B 1 100 ? -4.492 -21.875 -9.312 1 97 100 THR B C 1
ATOM 1975 O O . THR B 1 100 ? -4.883 -20.719 -9.125 1 97 100 THR B O 1
ATOM 1978 N N . GLU B 1 101 ? -5.121 -22.734 -10.016 1 95.81 101 GLU B N 1
ATOM 1979 C CA . GLU B 1 101 ? -6.387 -22.375 -10.656 1 95.81 101 GLU B CA 1
ATOM 1980 C C . GLU B 1 101 ? -7.547 -22.469 -9.672 1 95.81 101 GLU B C 1
ATOM 1982 O O . GLU B 1 101 ? -7.637 -23.438 -8.898 1 95.81 101 GLU B O 1
ATOM 1987 N N . MET B 1 102 ? -8.344 -21.453 -9.68 1 94.12 102 MET B N 1
ATOM 1988 C CA . MET B 1 102 ? -9.578 -21.438 -8.906 1 94.12 102 MET B CA 1
ATOM 1989 C C . MET B 1 102 ? -10.781 -21.203 -9.812 1 94.12 102 MET B C 1
ATOM 1991 O O . MET B 1 102 ? -11.336 -20.094 -9.844 1 94.12 102 MET B O 1
ATOM 1995 N N . PRO B 1 103 ? -11.227 -22.188 -10.422 1 91.44 103 PRO B N 1
ATOM 1996 C CA . PRO B 1 103 ? -12.258 -22.031 -11.453 1 91.44 103 PRO B CA 1
ATOM 1997 C C . PRO B 1 103 ? -13.562 -21.438 -10.906 1 91.44 103 PRO B C 1
ATOM 1999 O O . PRO B 1 103 ? -14.227 -20.656 -11.586 1 91.44 103 PRO B O 1
ATOM 2002 N N . ASP B 1 104 ? -13.945 -21.828 -9.758 1 89.88 104 ASP B N 1
ATOM 2003 C CA . ASP B 1 104 ? -15.18 -21.328 -9.18 1 89.88 104 ASP B CA 1
ATOM 2004 C C . ASP B 1 104 ? -15.125 -19.812 -8.977 1 89.88 104 ASP B C 1
ATOM 2006 O O . ASP B 1 104 ? -16.141 -19.141 -9.047 1 89.88 104 ASP B O 1
ATOM 2010 N N . TYR B 1 105 ? -13.961 -19.375 -8.805 1 91.12 105 TYR B N 1
ATOM 2011 C CA . TYR B 1 105 ? -13.797 -17.938 -8.578 1 91.12 105 TYR B CA 1
ATOM 2012 C C . TYR B 1 105 ? -13.383 -17.234 -9.859 1 91.12 105 TYR B C 1
ATOM 2014 O O . TYR B 1 105 ? -13.211 -16 -9.875 1 91.12 105 TYR B O 1
ATOM 2022 N N . GLY B 1 106 ? -13.164 -17.984 -10.898 1 92.75 106 GLY B N 1
ATOM 2023 C CA . GLY B 1 106 ? -12.867 -17.422 -12.211 1 92.75 106 GLY B CA 1
ATOM 2024 C C . GLY B 1 106 ? -11.477 -16.828 -12.305 1 92.75 106 GLY B C 1
ATOM 2025 O O . GLY B 1 106 ? -11.25 -15.875 -13.055 1 92.75 106 GLY B O 1
ATOM 2026 N N . LEU B 1 107 ? -10.578 -17.297 -11.477 1 95.62 107 LEU B N 1
ATOM 2027 C CA . LEU B 1 107 ? -9.234 -16.734 -11.539 1 95.62 107 LEU B CA 1
ATOM 2028 C C . LEU B 1 107 ? -8.203 -17.766 -11.086 1 95.62 107 LEU B C 1
ATOM 2030 O O . LEU B 1 107 ? -8.562 -18.844 -10.625 1 95.62 107 LEU B O 1
ATOM 2034 N N . SER B 1 108 ? -6.957 -17.5 -11.359 1 97.31 108 SER B N 1
ATOM 2035 C CA . SER B 1 108 ? -5.805 -18.188 -10.773 1 97.31 108 SER B CA 1
ATOM 2036 C C . SER B 1 108 ? -5.047 -17.266 -9.828 1 97.31 108 SER B C 1
ATOM 2038 O O . SER B 1 108 ? -5.027 -16.047 -10.016 1 97.31 108 SER B O 1
ATOM 2040 N N . ASN B 1 109 ? -4.492 -17.859 -8.844 1 98.06 109 ASN B N 1
ATOM 2041 C CA . ASN B 1 109 ? -3.707 -17.047 -7.918 1 98.06 109 ASN B CA 1
ATOM 2042 C C . ASN B 1 109 ? -2.344 -17.672 -7.641 1 98.06 109 ASN B C 1
ATOM 2044 O O . ASN B 1 109 ? -2.135 -18.859 -7.91 1 98.06 109 ASN B O 1
ATOM 2048 N N . ALA B 1 110 ? -1.373 -16.906 -7.211 1 98.69 110 ALA B N 1
ATOM 2049 C CA . ALA B 1 110 ? -0.045 -17.281 -6.738 1 98.69 110 ALA B CA 1
ATOM 2050 C C . ALA B 1 110 ? 0.501 -16.266 -5.75 1 98.69 110 ALA B C 1
ATOM 2052 O O . ALA B 1 110 ? 0.1 -15.102 -5.766 1 98.69 110 ALA B O 1
ATOM 2053 N N . ILE B 1 111 ? 1.346 -16.719 -4.859 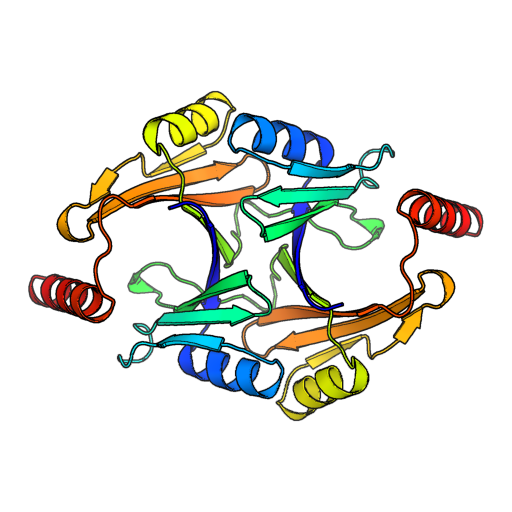1 98.69 111 ILE B N 1
ATOM 2054 C CA . ILE B 1 111 ? 1.947 -15.812 -3.887 1 98.69 111 ILE B CA 1
ATOM 2055 C C . ILE B 1 111 ? 3.457 -16.031 -3.842 1 98.69 111 ILE B C 1
ATOM 2057 O O . ILE B 1 111 ? 3.924 -17.172 -3.848 1 98.69 111 ILE B O 1
ATOM 2061 N N . PHE B 1 112 ? 4.191 -15 -3.832 1 98.62 112 PHE B N 1
ATOM 2062 C CA . PHE B 1 112 ? 5.629 -15.07 -3.582 1 98.62 112 PHE B CA 1
ATOM 2063 C C . PHE B 1 112 ? 6.074 -13.93 -2.678 1 98.62 112 PHE B C 1
ATOM 2065 O O . PHE B 1 112 ? 5.363 -12.93 -2.529 1 98.62 112 PHE B O 1
ATOM 2072 N N . ALA B 1 113 ? 7.195 -14.125 -2.018 1 97.94 113 ALA B N 1
ATOM 2073 C CA . ALA B 1 113 ? 7.859 -13.086 -1.235 1 97.94 113 ALA B CA 1
ATOM 2074 C C . ALA B 1 113 ? 9.18 -12.672 -1.883 1 97.94 113 ALA B C 1
ATOM 2076 O O . ALA B 1 113 ? 9.938 -13.516 -2.357 1 97.94 113 ALA B O 1
ATOM 2077 N N . ASP B 1 114 ? 9.383 -11.414 -1.952 1 97.88 114 ASP B N 1
ATOM 2078 C CA . ASP B 1 114 ? 10.641 -10.961 -2.533 1 97.88 114 ASP B CA 1
ATOM 2079 C C . ASP B 1 114 ? 11.742 -10.875 -1.474 1 97.88 114 ASP B C 1
ATOM 2081 O O . ASP B 1 114 ? 11.469 -11.016 -0.28 1 97.88 114 ASP B O 1
ATOM 2085 N N . PRO B 1 115 ? 12.992 -10.734 -1.903 1 97 115 PRO B N 1
ATOM 2086 C CA . PRO B 1 115 ? 14.102 -10.727 -0.949 1 97 115 PRO B CA 1
ATOM 2087 C C . PRO B 1 115 ? 14.109 -9.484 -0.067 1 97 115 PRO B C 1
ATOM 2089 O O . PRO B 1 115 ? 14.898 -9.398 0.88 1 97 115 PRO B O 1
ATOM 2092 N N . PHE B 1 116 ? 13.281 -8.539 -0.284 1 97.38 116 PHE B N 1
ATOM 2093 C CA . PHE B 1 116 ? 13.25 -7.285 0.468 1 97.38 116 PHE B CA 1
ATOM 2094 C C . PHE B 1 116 ? 12.188 -7.336 1.559 1 97.38 116 PHE B C 1
ATOM 2096 O O . PHE B 1 116 ? 12.016 -6.375 2.312 1 97.38 116 PHE B O 1
ATOM 2103 N N . GLY B 1 117 ? 11.414 -8.414 1.586 1 96.38 117 GLY B N 1
ATOM 2104 C CA . GLY B 1 117 ? 10.516 -8.648 2.705 1 96.38 117 GLY B CA 1
ATOM 2105 C C . GLY B 1 117 ? 9.07 -8.352 2.377 1 96.38 117 GLY B C 1
ATOM 2106 O O . GLY B 1 117 ? 8.227 -8.281 3.273 1 96.38 117 GLY B O 1
ATOM 2107 N N . TYR B 1 118 ? 8.742 -8.195 1.147 1 97.88 118 TYR B N 1
ATOM 2108 C CA . TYR B 1 118 ? 7.375 -7.871 0.756 1 97.88 118 TYR B CA 1
ATOM 2109 C C . TYR B 1 118 ? 6.715 -9.047 0.051 1 97.88 118 TYR B C 1
ATOM 2111 O O . TYR B 1 118 ? 7.371 -9.781 -0.698 1 97.88 118 TYR B O 1
ATOM 2119 N N . GLN B 1 119 ? 5.453 -9.203 0.323 1 97.5 119 GLN B N 1
ATOM 2120 C CA . GLN B 1 119 ? 4.645 -10.266 -0.26 1 97.5 119 GLN B CA 1
ATOM 2121 C C . GLN B 1 119 ? 3.822 -9.75 -1.438 1 97.5 119 GLN B C 1
ATOM 2123 O O . GLN B 1 119 ? 3.244 -8.664 -1.37 1 97.5 119 GLN B O 1
ATOM 2128 N N . TRP B 1 120 ? 3.773 -10.523 -2.451 1 98.75 120 TRP B N 1
ATOM 2129 C CA . TRP B 1 120 ? 3.018 -10.234 -3.666 1 98.75 120 TRP B CA 1
ATOM 2130 C C . TRP B 1 120 ? 2.059 -11.375 -3.992 1 98.75 120 TRP B C 1
ATOM 2132 O O . TRP B 1 120 ? 2.455 -12.539 -4.016 1 98.75 120 TRP B O 1
ATOM 2142 N N . MET B 1 121 ? 0.878 -11.008 -4.16 1 98.69 121 MET B N 1
ATOM 2143 C CA . MET B 1 121 ? -0.122 -11.961 -4.637 1 98.69 121 MET B CA 1
ATOM 2144 C C . MET B 1 121 ? -0.516 -11.656 -6.082 1 98.69 121 MET B C 1
ATOM 2146 O O . MET B 1 121 ? -0.898 -10.531 -6.402 1 98.69 121 MET B O 1
ATOM 2150 N N . LEU B 1 122 ? -0.419 -12.656 -6.918 1 98.75 122 LEU B N 1
ATOM 2151 C CA . LEU B 1 122 ? -0.777 -12.516 -8.328 1 98.75 122 LEU B CA 1
ATOM 2152 C C . LEU B 1 122 ? -2.18 -13.062 -8.586 1 98.75 122 LEU B C 1
ATOM 2154 O O . LEU B 1 122 ? -2.58 -14.062 -7.996 1 98.75 122 LEU B O 1
ATOM 2158 N N . HIS B 1 123 ? -2.809 -12.414 -9.484 1 98.12 123 HIS B N 1
ATOM 2159 C CA . HIS B 1 123 ? -4.062 -12.914 -10.039 1 98.12 123 HIS B CA 1
ATOM 2160 C C . HIS B 1 123 ? -4.043 -12.891 -11.562 1 98.12 123 HIS B C 1
ATOM 2162 O O . HIS B 1 123 ? -3.51 -11.953 -12.164 1 98.12 123 HIS B O 1
ATOM 2168 N N . GLN B 1 124 ? -4.527 -13.891 -12.156 1 98.06 124 GLN B N 1
ATOM 2169 C CA . GLN B 1 124 ? -4.969 -13.836 -13.547 1 98.06 124 GLN B CA 1
ATOM 2170 C C . GLN B 1 124 ? -6.473 -14.062 -13.656 1 98.06 124 GLN B C 1
ATOM 2172 O O . GLN B 1 124 ? -6.965 -15.156 -13.367 1 98.06 124 GLN B O 1
ATOM 2177 N N . ILE B 1 125 ? -7.16 -13.039 -14.047 1 95.38 125 ILE B N 1
ATOM 2178 C CA . ILE B 1 125 ? -8.617 -13.086 -14.102 1 95.38 125 ILE B CA 1
ATOM 2179 C C . ILE B 1 125 ? -9.07 -13.711 -15.422 1 95.38 125 ILE B C 1
ATOM 2181 O O . ILE B 1 125 ? -8.703 -13.234 -16.5 1 95.38 125 ILE B O 1
ATOM 2185 N N . GLN B 1 126 ? -9.742 -14.805 -15.328 1 93.12 126 GLN B N 1
ATOM 2186 C CA . GLN B 1 126 ? -10.281 -15.469 -16.516 1 93.12 126 GLN B CA 1
ATOM 2187 C C . GLN B 1 126 ? -11.719 -15.039 -16.781 1 93.12 126 GLN B C 1
ATOM 2189 O O . GLN B 1 126 ? -12.125 -14.883 -17.938 1 93.12 126 GLN B O 1
ATOM 2194 N N . ARG B 1 127 ? -12.391 -14.914 -15.742 1 89.81 127 ARG B N 1
ATOM 2195 C CA . ARG B 1 127 ? -13.773 -14.445 -15.797 1 89.81 127 ARG B CA 1
ATOM 2196 C C . ARG B 1 127 ? -14.125 -13.656 -14.539 1 89.81 127 ARG B C 1
ATOM 2198 O O . ARG B 1 127 ? -13.703 -14.008 -13.438 1 89.81 127 ARG B O 1
ATOM 2205 N N . GLU B 1 128 ? -14.938 -12.664 -14.789 1 87.31 128 GLU B N 1
ATOM 2206 C CA . GLU B 1 128 ? -15.367 -11.875 -13.641 1 87.31 128 GLU B CA 1
ATOM 2207 C C . GLU B 1 128 ? -16.531 -12.555 -12.914 1 87.31 128 GLU B C 1
ATOM 2209 O O . GLU B 1 128 ? -17.516 -12.945 -13.547 1 87.31 128 GLU B O 1
ATOM 2214 N N . VAL B 1 129 ? -16.312 -12.789 -11.672 1 87.94 129 VAL B N 1
ATOM 2215 C CA . VAL B 1 129 ? -17.359 -13.312 -10.805 1 87.94 129 VAL B CA 1
ATOM 2216 C C . VAL B 1 129 ? -17.906 -12.195 -9.906 1 87.94 129 VAL B C 1
ATOM 2218 O O . VAL B 1 129 ? -17.125 -11.453 -9.297 1 87.94 129 VAL B O 1
ATOM 2221 N N . SER B 1 130 ? -19.234 -12.039 -9.867 1 85.94 130 SER B N 1
ATOM 2222 C CA . SER B 1 130 ? -19.844 -10.945 -9.117 1 85.94 130 SER B CA 1
ATOM 2223 C C . SER B 1 130 ? -19.547 -11.07 -7.629 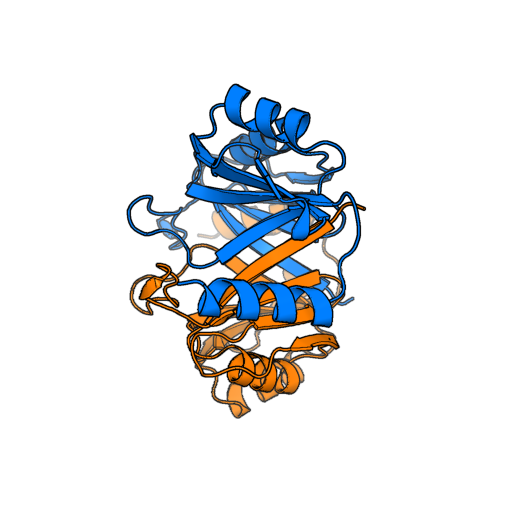1 85.94 130 SER B C 1
ATOM 2225 O O . SER B 1 130 ? -19.234 -12.156 -7.141 1 85.94 130 SER B O 1
ATOM 2227 N N . PHE B 1 131 ? -19.625 -9.969 -7.012 1 85.75 131 PHE B N 1
ATOM 2228 C CA . PHE B 1 131 ? -19.438 -9.938 -5.566 1 85.75 131 PHE B CA 1
ATOM 2229 C C . PHE B 1 131 ? -20.422 -10.875 -4.871 1 85.75 131 PHE B C 1
ATOM 2231 O O . PHE B 1 131 ? -20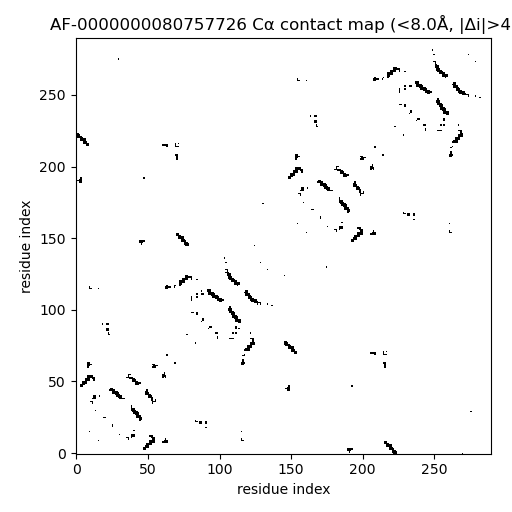.031 -11.641 -3.982 1 85.75 131 PHE B O 1
ATOM 2238 N N . GLU B 1 132 ? -21.625 -10.758 -5.285 1 83.56 132 GLU B N 1
ATOM 2239 C CA . GLU B 1 132 ? -22.672 -11.586 -4.695 1 83.56 132 GLU B CA 1
ATOM 2240 C C . GLU B 1 132 ? -22.359 -13.078 -4.867 1 83.56 132 GLU B C 1
ATOM 2242 O O . GLU B 1 132 ? -22.578 -13.867 -3.945 1 83.56 132 GLU B O 1
ATOM 2247 N N . GLU B 1 133 ? -21.922 -13.398 -6.016 1 87 133 GLU B N 1
ATOM 2248 C CA . GLU B 1 133 ? -21.578 -14.789 -6.273 1 87 133 GLU B CA 1
ATOM 2249 C C . GLU B 1 133 ? -20.375 -15.227 -5.441 1 87 133 GLU B C 1
ATOM 2251 O O . GLU B 1 133 ? -20.328 -16.359 -4.957 1 87 133 GLU B O 1
ATOM 2256 N N . ARG B 1 134 ? -19.422 -14.406 -5.25 1 84.94 134 ARG B N 1
ATOM 2257 C CA . ARG B 1 134 ? -18.25 -14.719 -4.434 1 84.94 134 ARG B CA 1
ATOM 2258 C C . ARG B 1 134 ? -18.656 -14.969 -2.982 1 84.94 134 ARG B C 1
ATOM 2260 O O . ARG B 1 134 ? -18.125 -15.875 -2.334 1 84.94 134 ARG B O 1
ATOM 2267 N N . ILE B 1 135 ? -19.547 -14.156 -2.514 1 82.5 135 ILE B N 1
ATOM 2268 C CA . ILE B 1 135 ? -20.031 -14.312 -1.146 1 82.5 135 ILE B CA 1
ATOM 2269 C C . ILE B 1 135 ? -20.75 -15.656 -1.004 1 82.5 135 ILE B C 1
ATOM 2271 O O . ILE B 1 135 ? -20.578 -16.359 -0.005 1 82.5 135 ILE B O 1
ATOM 2275 N N . ARG B 1 136 ? -21.531 -15.93 -2.002 1 83.94 136 ARG B N 1
ATOM 2276 C CA . ARG B 1 136 ? -22.25 -17.203 -1.993 1 83.94 136 ARG B CA 1
ATOM 2277 C C . ARG B 1 136 ? -21.281 -18.375 -1.958 1 83.94 136 ARG B C 1
ATOM 2279 O O . ARG B 1 136 ? -21.484 -19.328 -1.191 1 83.94 136 ARG B O 1
ATOM 2286 N N . LEU B 1 137 ? -20.281 -18.312 -2.773 1 83.56 137 LEU B N 1
ATOM 2287 C CA . LEU B 1 137 ? -19.281 -19.375 -2.811 1 83.56 137 LEU B CA 1
ATOM 2288 C C . LEU B 1 137 ? -18.594 -19.516 -1.457 1 83.56 137 LEU B C 1
ATOM 2290 O O . LEU B 1 137 ? -18.328 -20.641 -1.007 1 83.56 137 LEU B O 1
ATOM 2294 N N . TRP B 1 138 ? -18.328 -18.422 -0.818 1 79.88 138 TRP B N 1
ATOM 2295 C CA . TRP B 1 138 ? -17.688 -18.422 0.499 1 79.88 138 TRP B CA 1
ATOM 2296 C C . TRP B 1 138 ? -18.609 -19.062 1.539 1 79.88 138 TRP B C 1
ATOM 2298 O O . TRP B 1 138 ? -18.156 -19.906 2.316 1 79.88 138 TRP B O 1
ATOM 2308 N N . GLU B 1 139 ? -19.828 -18.703 1.514 1 80.56 139 GLU B N 1
ATOM 2309 C CA . GLU B 1 139 ? -20.812 -19.25 2.449 1 80.56 139 GLU B CA 1
ATOM 2310 C C . GLU B 1 139 ? -20.969 -20.766 2.256 1 80.56 139 GLU B C 1
ATOM 2312 O O . GLU B 1 139 ? -21.094 -21.5 3.229 1 80.56 139 GLU B O 1
ATOM 2317 N N . ASP B 1 140 ? -20.969 -21.156 1.023 1 81.19 140 ASP B N 1
ATOM 2318 C CA . ASP B 1 140 ? -21.109 -22.562 0.693 1 81.19 140 ASP B CA 1
ATOM 2319 C C . ASP B 1 140 ? -19.906 -23.375 1.177 1 81.19 140 ASP B C 1
ATOM 2321 O O . ASP B 1 140 ? -20.062 -24.516 1.592 1 81.19 140 ASP B O 1
ATOM 2325 N N . SER B 1 141 ? -18.812 -22.719 1.083 1 76.75 141 SER B N 1
ATOM 2326 C CA . SER B 1 141 ? -17.578 -23.406 1.492 1 76.75 141 SER B CA 1
ATOM 2327 C C . SER B 1 141 ? -17.531 -23.594 3.006 1 76.75 141 SER B C 1
ATOM 2329 O O . SER B 1 141 ? -16.906 -24.516 3.504 1 76.75 141 SER B O 1
ATOM 2331 N N . ARG B 1 142 ? -18.125 -22.703 3.725 1 70.75 142 ARG B N 1
ATOM 2332 C CA . ARG B 1 142 ? -18.172 -22.766 5.184 1 70.75 142 ARG B CA 1
ATOM 2333 C C . ARG B 1 142 ? -19.125 -23.844 5.652 1 70.75 142 ARG B C 1
ATOM 2335 O O . ARG B 1 142 ? -18.953 -24.422 6.727 1 70.75 142 ARG B O 1
ATOM 2342 N N . LYS B 1 143 ? -20.219 -23.953 4.992 1 69.06 143 LYS B N 1
ATOM 2343 C CA . LYS B 1 143 ? -21.203 -24.969 5.359 1 69.06 143 LYS B CA 1
ATOM 2344 C C . LYS B 1 143 ? -20.625 -26.375 5.199 1 69.06 143 LYS B C 1
ATOM 2346 O O . LYS B 1 143 ? -21.047 -27.297 5.887 1 69.06 143 LYS B O 1
ATOM 2351 N N . GLU B 1 144 ? -19.766 -26.484 4.277 1 59.62 144 GLU B N 1
ATOM 2352 C CA . GLU B 1 144 ? -19.203 -27.797 3.986 1 59.62 144 GLU B CA 1
ATOM 2353 C C . GLU B 1 144 ? -18.125 -28.188 5 1 59.62 144 GLU B C 1
ATOM 2355 O O . GLU B 1 144 ? -17.703 -29.344 5.047 1 59.62 144 GLU B O 1
ATOM 2360 N N . LYS B 1 145 ? -17.719 -27.297 5.742 1 55.44 145 LYS B N 1
ATOM 2361 C CA . LYS B 1 145 ? -16.812 -27.672 6.824 1 55.44 145 LYS B CA 1
ATOM 2362 C C . LYS B 1 145 ? -17.578 -27.906 8.125 1 55.44 145 LYS B C 1
ATOM 2364 O O . LYS B 1 145 ? -18.5 -27.172 8.453 1 55.44 145 LYS B O 1
#

Radius of gyration: 19.56 Å; Cα contacts (8 Å, |Δi|>4): 629; chains: 2; bounding box: 49×54×37 Å

Nearest PDB structures (foldseek):
  1fa5-assembly1_B  TM=7.889E-01  e=1.705E-06  Escherichia coli
  3itw-assembly1_A-2  TM=7.216E-01  e=6.076E-07  Micromonospora sp. ML1
  6bnx-assembly1_A  TM=7.533E-01  e=1.053E-05  Zea mays
  6bnz-assembly1_A  TM=7.134E-01  e=2.182E-05  Zea mays
  2p25-assembly1_A-2  TM=5.984E-01  e=1.119E-05  Enterococcus faecalis V583

pLDDT: mean 94.24, std 7.33, range [55.06, 98.88]

Organism: Acetivibrio thermocellus (strain ATCC 27405 / DSM 1237 / JCM 9322 / NBRC 103400 / NCIMB 10682 / NRRL B-4536 / VPI 7372) (NCBI:txid203119)

Solvent-accessible surface area (backbone atoms only — not comparable to full-atom values): 15236 Å² total; per-residue (Å²): 111,70,34,53,33,42,33,35,33,20,71,46,25,69,61,49,50,56,52,46,51,64,39,42,85,58,42,82,73,46,70,59,89,54,62,90,45,65,26,39,29,30,34,31,44,72,85,42,39,37,37,31,30,19,22,25,76,94,76,68,37,53,40,52,46,82,92,56,65,58,46,58,40,40,40,35,32,33,92,49,49,69,59,38,50,47,37,36,47,75,70,63,30,43,83,74,36,69,80,40,82,36,73,94,61,22,29,31,38,29,32,36,31,42,90,56,52,49,47,38,33,42,28,25,68,76,42,92,63,54,69,68,55,51,52,49,53,51,54,54,57,52,68,73,98,111,71,36,54,34,42,33,35,33,20,71,46,25,68,61,50,49,55,52,46,53,65,39,42,82,58,43,82,74,46,69,60,90,55,62,90,42,65,26,37,30,29,35,29,44,71,84,43,39,38,36,32,28,20,22,25,74,93,77,69,36,52,39,54,46,85,91,55,66,57,44,56,39,40,39,35,33,33,91,49,46,68,5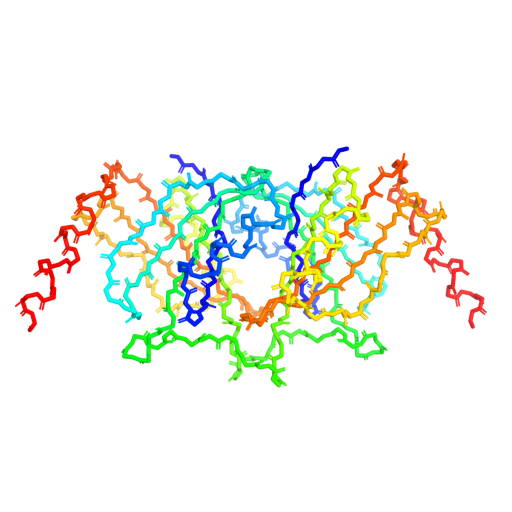9,37,50,49,37,34,48,74,70,63,31,44,82,73,37,70,81,40,81,35,72,92,62,23,29,30,38,29,32,34,31,43,89,55,54,49,48,40,32,40,29,23,68,76,41,91,64,54,69,70,55,52,51,49,53,51,52,53,57,53,68,73,97

Secondary structure (DSSP, 8-state):
--EEEEEEEES-HHHHHHHHHHHS-EEEEEE---STTS-EEEEEETTEEEEEEE-BGGGTB-PPPTTS--SEEEEEE-S-HHHHHHHHHHTTPEEEEEEEEEGGGTEEEEEEE-TTS-EEEEEEESS---HHHHHHHHHHHHHT-/--EEEEEEEES-HHHHHHHHHHHS-EEEEEE---STTS-EEEEEETTEEEEEEE-BGGGTB-PPBTTB--SEEEEEE-S-HHHHHHHHHHTTPEEEEEEEEEGGGTEEEEEEE-TTS-EEEEEEESS---HHHHHHHHHHHHHT-

Foldseek 3Di:
DDDDEAEAEFQFAVVVVVLCVQQAVKAWDDWDDDPQQAIKTWIDGPRHIYIYGHAHVVVPRDFDDLVDADPDAEEDEDQDQQRSVVSNVVSPWAFDADWDDDVQQQWTKGWTGHPRRGIYMYIHHRDHDDPVSVVVVVVVVVVVD/DDADEAEAEFQFAVVVVVLCVQQAVKAWDDWDDDPQQAIKTWIDGPRHIYIYGHAHVVVPRDFDDLVDADPDAEEDEDQDQQRSVVSNVVSPWAFDADWDDDVQQQWTKGWTGHPRRGIYMYIHHRDHDDPVSVVVVVVVVVVVD

Sequence (290 aa):
MVGVEIDMIVADSLKALELYEKIFDIQRVEASNLPKGENEVVFTLYGVRFHMLDENPEFGLKAPDRDRPNTIWFNVSVPDIKETFSKAINAGCTEIQPATEMPDYGLSNAIFADPFGYQWMLHQIQREVSFEERIRLWEDSRKEKMVGVEIDMIVADSLKALELYEKIFDIQRVEASNLPKGENEVVFTLYGVRFHMLDENPEFGLKAPDRDRPNTIWFNVSVPDIKETFSKAINAGCTEIQPATEMPDYGLSNAIFADPFGYQWMLHQIQREVSFEERIRLWEDSRKEK

InterPro domains:
  IPR004360 Glyoxalase/fosfomycin resistance/dioxygenase domain [PF00903] (6-122)
  IPR029068 Glyoxalase/Bleomycin resistance protein/Dihydroxybiphenyl dioxygenase [G3DSA:3.10.180.10] (4-126)
  IPR029068 Glyoxalase/Bleomycin resistance protein/Dihydroxybiphenyl dioxygenase [SSF54593] (10-124)
  IPR037523 Vicinal oxygen chelate (VOC), core domain [PS51819] (1-125)